Protein AF-A0A5C5V398-F1 (afdb_monomer)

Nearest PDB structures (foldseek):
  1x8z-assembly1_A-2  TM=5.088E-01  e=1.013E+00  Arabidopsis thaliana
  1x8z-assembly3_A  TM=5.088E-01  e=1.013E+00  Arabidopsis thaliana
  7vg4-assembly3_F  TM=3.475E-01  e=4.390E-01  Methylorubrum extorquens AM1
  3zx6-assembly1_B  TM=3.867E-01  e=3.743E+00  Archaeoglobus fulgidus DSM 4304

Sequence (293 aa):
MQEPDEEPPPRPSIWLAMHSLVAIGGSLLFVAIVLGGLTSRLHPCEKIAFGVLAIPFALFALLQYDGTFWRRESSTLLAALLQSIAVIATFCLGSVSFEHDRLNAGIGFAVAVYCAVGVFLNLRWRDRLLVAFSRGIELSRRFQFTLLEIMTLSATICAMLAIATATARSIPPLVADHVDAASVPLDLPEGANDVSYCRRFRYGFEAEFLVDEHELEVWLQEETFPFHDETPNRQFKEIVTPETVLRAEEFSGPNTATVKAGLVSRYNDGAGSGYRVVYDRDAKRAYYSFGFD

Radius of gyration: 28.1 Å; Cα contacts (8 Å, |Δi|>4): 410; chains: 1; bounding box: 60×38×92 Å

Secondary structure (DSSP, 8-state):
-PPP--PPPP---HHHHHHHHHHHHHHHHHHHHHHHHHTSS--HHHHHHHHHHHHHHHHHHHHHHHHHTS--HHHHHHHHHHHHHHHHHHHHHHHHHTTT-HHHHHHHHHHHHHHHHHHHHHHHHHHHHHHHHHTT----------HHHHHHHHHHHHHHHHHHHHHHHHSPPSEEEEE-GGGSSS---TT-EEEEEEE-TTS-EEEEEE--HHHHHHHHHH---S--S-------EE--S-EEEEPPTTSSS-SEEEESSEEEEEEE-SSSEEEEEEEETTTTEEEEEEEE-

Organism: NCBI:txid2527970

Structure (mmCIF, N/CA/C/O backbone):
data_AF-A0A5C5V398-F1
#
_entry.id   AF-A0A5C5V398-F1
#
loop_
_atom_site.group_PDB
_atom_site.id
_atom_site.type_symbol
_atom_site.label_atom_id
_atom_site.label_alt_id
_atom_site.label_comp_id
_atom_site.label_asym_id
_atom_site.label_entity_id
_atom_site.label_seq_id
_atom_site.pdbx_PDB_ins_code
_atom_site.Cartn_x
_atom_site.Cartn_y
_atom_site.Cartn_z
_atom_site.occupancy
_atom_site.B_iso_or_equiv
_atom_site.auth_seq_id
_atom_site.auth_comp_id
_atom_site.auth_asym_id
_atom_site.auth_atom_id
_atom_site.pdbx_PDB_model_num
ATOM 1 N N . MET A 1 1 ? -34.163 -3.503 55.980 1.00 58.44 1 MET A N 1
ATOM 2 C CA . MET A 1 1 ? -33.199 -2.853 55.072 1.00 58.44 1 MET A CA 1
ATOM 3 C C . MET A 1 1 ? -33.307 -3.581 53.749 1.00 58.44 1 MET A C 1
ATOM 5 O O . MET A 1 1 ? -32.995 -4.761 53.727 1.00 58.44 1 MET A O 1
ATOM 9 N N . GLN A 1 2 ? -33.864 -2.949 52.717 1.00 51.88 2 GLN A N 1
ATOM 10 C CA . GLN A 1 2 ? -33.699 -3.441 51.347 1.00 51.88 2 GLN A CA 1
ATOM 11 C C . GLN A 1 2 ? -32.265 -3.111 50.941 1.00 51.88 2 GLN A C 1
ATOM 13 O O . GLN A 1 2 ? -31.839 -1.970 51.140 1.00 51.88 2 GLN A O 1
ATOM 18 N N . GLU A 1 3 ? -31.516 -4.101 50.456 1.00 58.25 3 GLU A N 1
ATOM 19 C CA . GLU A 1 3 ? -30.282 -3.810 49.729 1.00 58.25 3 GLU A CA 1
ATOM 20 C C . GLU A 1 3 ? -30.648 -2.872 48.570 1.00 58.25 3 GLU A C 1
ATOM 22 O O . GLU A 1 3 ? -31.655 -3.116 47.898 1.00 58.25 3 GLU A O 1
ATOM 27 N N . PRO A 1 4 ? -29.928 -1.754 48.384 1.00 67.12 4 PRO A N 1
ATOM 28 C CA . PRO A 1 4 ? -30.153 -0.903 47.229 1.00 67.12 4 PRO A CA 1
ATOM 29 C C . PRO A 1 4 ? -29.929 -1.748 45.973 1.00 67.12 4 PRO A C 1
ATOM 31 O O . PRO A 1 4 ? -28.863 -2.342 45.826 1.00 67.12 4 PRO A O 1
ATOM 34 N N . ASP A 1 5 ? -30.936 -1.816 45.099 1.00 75.50 5 ASP A N 1
ATOM 35 C CA . ASP A 1 5 ? -30.816 -2.471 43.796 1.00 75.50 5 ASP A CA 1
ATOM 36 C C . ASP A 1 5 ? -29.603 -1.873 43.066 1.00 75.50 5 ASP A C 1
ATOM 38 O O . ASP A 1 5 ? -29.616 -0.701 42.679 1.00 75.50 5 ASP A O 1
ATOM 42 N N . GLU A 1 6 ? -28.530 -2.655 42.923 1.00 79.50 6 GLU A N 1
ATOM 43 C CA . GLU A 1 6 ? -27.324 -2.221 42.221 1.00 79.50 6 GLU A CA 1
ATOM 44 C C . GLU A 1 6 ? -27.681 -1.904 40.762 1.00 79.50 6 GLU A C 1
ATOM 46 O O . GLU A 1 6 ? -28.022 -2.793 39.975 1.00 79.50 6 GLU A O 1
ATOM 51 N N . GLU A 1 7 ? -27.615 -0.621 40.391 1.00 84.38 7 GLU A N 1
ATOM 52 C CA . GLU A 1 7 ? -27.868 -0.187 39.017 1.00 84.38 7 GLU A CA 1
ATOM 53 C C . GLU A 1 7 ? -26.838 -0.873 38.094 1.00 84.38 7 GLU A C 1
ATOM 55 O O . GLU A 1 7 ? -25.626 -0.738 38.301 1.00 84.38 7 GLU A O 1
ATOM 60 N N . PRO A 1 8 ? -27.276 -1.646 37.080 1.00 85.88 8 PRO A N 1
ATOM 61 C CA . PRO A 1 8 ? -26.354 -2.399 36.248 1.00 85.88 8 PRO A CA 1
ATOM 62 C C . PRO A 1 8 ? -25.455 -1.442 35.459 1.00 85.88 8 PRO A C 1
ATOM 64 O O . PRO A 1 8 ? -25.910 -0.388 35.003 1.00 85.88 8 PRO A O 1
ATOM 67 N N . PRO A 1 9 ? -24.189 -1.813 35.205 1.00 87.81 9 PRO A N 1
ATOM 68 C CA . PRO A 1 9 ? -23.282 -0.925 34.507 1.00 87.81 9 PRO A CA 1
ATOM 69 C C . PRO A 1 9 ? -23.759 -0.682 33.068 1.00 87.81 9 PRO A C 1
ATOM 71 O O . PRO A 1 9 ? -24.288 -1.601 32.421 1.00 87.81 9 PRO A O 1
ATOM 74 N N . PRO A 1 10 ? -23.553 0.537 32.536 1.00 91.31 10 PRO A N 1
ATOM 75 C CA . PRO A 1 10 ? -24.049 0.902 31.222 1.00 91.31 10 PRO A CA 1
ATOM 76 C C . PRO A 1 10 ? -23.456 -0.017 30.152 1.00 91.31 10 PRO A C 1
ATOM 78 O O . PRO A 1 10 ? -22.292 -0.427 30.212 1.00 91.31 10 PRO A O 1
ATOM 81 N N . ARG A 1 11 ? -24.264 -0.329 29.138 1.00 91.38 11 ARG A N 1
ATOM 82 C CA . ARG A 1 11 ? -23.842 -1.112 27.972 1.00 91.38 11 ARG A CA 1
ATOM 83 C C . ARG A 1 11 ? -23.651 -0.197 26.761 1.00 91.38 11 ARG A C 1
ATOM 85 O O . ARG A 1 11 ? -24.431 0.751 26.602 1.00 91.38 11 ARG A O 1
ATOM 92 N N . PRO A 1 12 ? -22.652 -0.471 25.902 1.00 91.62 12 PRO A N 1
ATOM 93 C CA . PRO A 1 12 ? -22.509 0.255 24.649 1.00 91.62 12 PRO A CA 1
ATOM 94 C C . PRO A 1 12 ? -23.759 0.046 23.788 1.00 91.62 12 PRO A C 1
ATOM 96 O O . PRO A 1 12 ? -24.418 -0.994 23.858 1.00 91.62 12 PRO A O 1
ATOM 99 N N . SER A 1 13 ? -24.108 1.044 22.976 1.00 93.75 13 SER A N 1
ATOM 100 C CA . SER A 1 13 ? -25.164 0.864 21.979 1.00 93.75 13 SER A CA 1
ATOM 101 C C . SER A 1 13 ? -24.718 -0.147 20.917 1.00 93.75 13 SER A C 1
ATOM 103 O O . SER A 1 13 ? -23.525 -0.281 20.647 1.00 93.75 13 SER A O 1
ATOM 105 N N . ILE A 1 14 ? -25.676 -0.820 20.270 1.00 90.75 14 ILE A N 1
ATOM 106 C CA . ILE A 1 14 ? -25.388 -1.755 19.166 1.00 90.75 14 ILE A CA 1
ATOM 107 C C . ILE A 1 14 ? -24.598 -1.048 18.055 1.00 90.75 14 ILE A C 1
ATOM 109 O O . ILE A 1 14 ? -23.623 -1.594 17.555 1.00 90.75 14 ILE A O 1
ATOM 113 N N . TRP A 1 15 ? -24.954 0.201 17.740 1.00 92.38 15 TRP A N 1
ATOM 114 C CA . TRP A 1 15 ? -24.247 1.020 16.755 1.00 92.38 15 TRP A CA 1
ATOM 115 C C . TRP A 1 15 ? -22.779 1.259 17.111 1.00 92.38 15 TRP A C 1
ATOM 117 O O . TRP A 1 15 ? -21.918 1.102 16.251 1.00 92.38 15 TRP A O 1
ATOM 127 N N . LEU A 1 16 ? -22.482 1.589 18.374 1.00 91.81 16 LEU A N 1
ATOM 128 C CA . LEU A 1 16 ? -21.100 1.739 18.824 1.00 91.81 16 LEU A CA 1
ATOM 129 C C . LEU A 1 16 ? -20.363 0.400 18.772 1.00 91.81 16 LEU A C 1
ATOM 131 O O . LEU A 1 16 ? -19.234 0.361 18.309 1.00 91.81 16 LEU A O 1
ATOM 135 N N . ALA A 1 17 ? -20.997 -0.696 19.196 1.00 88.00 17 ALA A N 1
ATOM 136 C CA . ALA A 1 17 ? -20.380 -2.018 19.146 1.00 88.00 17 ALA A CA 1
ATOM 137 C C . ALA A 1 17 ? -20.029 -2.432 17.705 1.00 88.00 17 ALA A C 1
ATOM 139 O O . ALA A 1 17 ? -18.898 -2.840 17.452 1.00 88.00 17 ALA A O 1
ATOM 140 N N . MET A 1 18 ? -20.953 -2.265 16.752 1.00 85.88 18 MET A N 1
ATOM 141 C CA . MET A 1 18 ? -20.708 -2.549 15.332 1.00 85.88 18 MET A CA 1
ATOM 142 C C . MET A 1 18 ? -19.603 -1.661 14.757 1.00 85.88 18 MET A C 1
ATOM 144 O O . MET A 1 18 ? -18.685 -2.169 14.118 1.00 85.88 18 MET A O 1
ATOM 148 N N . HIS A 1 19 ? -19.649 -0.355 15.035 1.00 92.56 19 HIS A N 1
ATOM 149 C CA . HIS A 1 19 ? -18.602 0.579 14.628 1.00 92.56 19 HIS A CA 1
ATOM 150 C C . HIS A 1 19 ? -17.233 0.165 15.195 1.00 92.56 19 HIS A C 1
ATOM 152 O O . HIS A 1 19 ? -16.234 0.136 14.483 1.00 92.56 19 HIS A O 1
ATOM 158 N N . SER A 1 20 ? -17.163 -0.201 16.474 1.00 92.19 20 SER A N 1
ATOM 159 C CA . SER A 1 20 ? -15.919 -0.644 17.107 1.00 92.19 20 SER A CA 1
ATOM 160 C C . SER A 1 20 ? -15.370 -1.919 16.479 1.00 92.19 20 SER A C 1
ATOM 162 O O . SER A 1 20 ? -14.169 -1.996 16.251 1.00 92.19 20 SER A O 1
ATOM 164 N N . LEU A 1 21 ? -16.224 -2.890 16.146 1.00 89.69 21 LEU A N 1
ATOM 165 C CA . LEU A 1 21 ? -15.796 -4.118 15.471 1.00 89.69 21 LEU A CA 1
ATOM 166 C C . LEU A 1 21 ? -15.215 -3.837 14.082 1.00 89.69 21 LEU A C 1
ATOM 168 O O . LEU A 1 21 ? -14.150 -4.357 13.756 1.00 89.69 21 LEU A O 1
ATOM 172 N N . VAL A 1 22 ? -15.868 -2.983 13.289 1.00 89.81 22 VAL A N 1
ATOM 173 C CA . VAL A 1 22 ? -15.369 -2.591 11.960 1.00 89.81 22 VAL A CA 1
ATOM 174 C C . VAL A 1 22 ? -14.065 -1.800 12.077 1.00 89.81 22 VAL A C 1
ATOM 176 O O . VAL A 1 22 ? -13.118 -2.080 11.348 1.00 89.81 22 VAL A O 1
ATOM 179 N N . ALA A 1 23 ? -13.970 -0.870 13.030 1.00 92.44 23 ALA A N 1
ATOM 180 C CA . ALA A 1 23 ? -12.755 -0.099 13.289 1.00 92.44 23 ALA A CA 1
ATOM 181 C C . ALA A 1 23 ? -11.573 -0.996 13.698 1.00 92.44 23 ALA A C 1
ATOM 183 O O . ALA A 1 23 ? -10.483 -0.864 13.149 1.00 92.44 23 ALA A O 1
ATOM 184 N N . ILE A 1 24 ? -11.794 -1.939 14.620 1.00 91.31 24 ILE A N 1
ATOM 185 C CA . ILE A 1 24 ? -10.773 -2.898 15.061 1.00 91.31 24 ILE A CA 1
ATOM 186 C C . ILE A 1 24 ? -10.356 -3.801 13.897 1.00 91.31 24 ILE A C 1
ATOM 188 O O . ILE A 1 24 ? -9.165 -3.932 13.628 1.00 91.31 24 ILE A O 1
ATOM 192 N N . GLY A 1 25 ? -11.318 -4.390 13.181 1.00 87.62 25 GLY A N 1
ATOM 193 C CA . GLY A 1 25 ? -11.043 -5.267 12.042 1.00 87.62 25 GLY A CA 1
ATOM 194 C C . GLY A 1 25 ? -10.290 -4.553 10.918 1.00 87.62 25 GLY A C 1
ATOM 195 O O . GLY A 1 25 ? -9.300 -5.079 10.417 1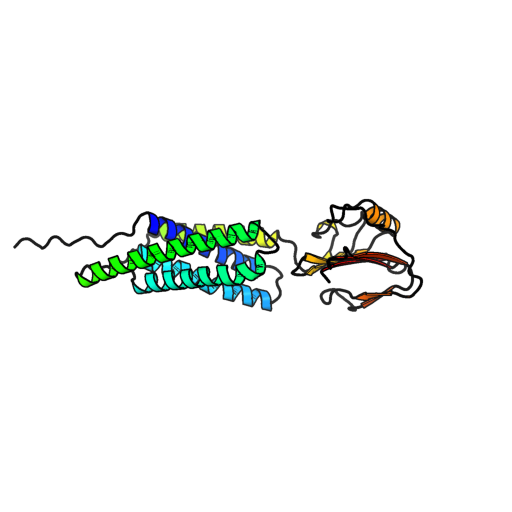.00 87.62 25 GLY A O 1
ATOM 196 N N . GLY A 1 26 ? -10.703 -3.330 10.574 1.00 89.00 26 GLY A N 1
ATOM 197 C CA . GLY A 1 26 ? -10.036 -2.496 9.574 1.00 89.00 26 GLY A CA 1
ATOM 198 C C . GLY A 1 26 ? -8.609 -2.121 9.975 1.00 89.00 26 GLY A C 1
ATOM 199 O O . GLY A 1 26 ? -7.690 -2.266 9.172 1.00 89.00 26 GLY A O 1
ATOM 200 N N . SER A 1 27 ? -8.391 -1.726 11.233 1.00 91.38 27 SER A N 1
ATOM 201 C CA . SER A 1 27 ? -7.047 -1.467 11.757 1.00 91.38 27 SER A CA 1
ATOM 202 C C . SER A 1 27 ? -6.154 -2.704 11.726 1.00 91.38 27 SER A C 1
ATOM 204 O O . SER A 1 27 ? -4.999 -2.611 11.321 1.00 91.38 27 SER A O 1
ATOM 206 N N . LEU A 1 28 ? -6.668 -3.866 12.139 1.00 88.12 28 LEU A N 1
ATOM 207 C CA . LEU A 1 28 ? -5.908 -5.117 12.111 1.00 88.12 28 LEU A CA 1
ATOM 208 C C . LEU A 1 28 ? -5.576 -5.541 10.679 1.00 88.12 28 LEU A C 1
ATOM 210 O O . LEU A 1 28 ? -4.453 -5.972 10.425 1.00 88.12 28 LEU A O 1
ATOM 214 N N . LEU A 1 29 ? -6.510 -5.362 9.739 1.00 86.25 29 LEU A N 1
ATOM 215 C CA . LEU A 1 29 ? -6.259 -5.589 8.317 1.00 86.25 29 LEU A CA 1
ATOM 216 C C . LEU A 1 29 ? -5.146 -4.681 7.803 1.00 86.25 29 LEU A C 1
ATOM 218 O O . LEU A 1 29 ? -4.219 -5.158 7.157 1.00 86.25 29 LEU A O 1
ATOM 222 N N . PHE A 1 30 ? -5.210 -3.390 8.122 1.00 86.94 30 PHE A N 1
ATOM 223 C CA . PHE A 1 30 ? -4.199 -2.428 7.704 1.00 86.94 30 PHE A CA 1
ATOM 224 C C . PHE A 1 30 ? -2.816 -2.776 8.263 1.00 86.94 30 PHE A C 1
ATOM 226 O O . PHE A 1 30 ? -1.839 -2.825 7.520 1.00 86.94 30 PHE A O 1
ATOM 233 N N . VAL A 1 31 ? -2.736 -3.095 9.558 1.00 88.69 31 VAL A N 1
ATOM 234 C CA . VAL A 1 31 ? -1.492 -3.549 10.195 1.00 88.69 31 VAL A CA 1
ATOM 235 C C . VAL A 1 31 ? -0.974 -4.821 9.521 1.00 88.69 31 VAL A C 1
ATOM 237 O O . VAL A 1 31 ? 0.218 -4.912 9.245 1.00 88.69 31 VAL A O 1
ATOM 240 N N . ALA A 1 32 ? -1.844 -5.781 9.196 1.00 84.88 32 ALA A N 1
ATOM 241 C CA . ALA A 1 32 ? -1.453 -7.000 8.491 1.00 84.88 32 ALA A CA 1
ATOM 242 C C . ALA A 1 32 ? -0.911 -6.714 7.080 1.00 84.88 32 ALA A C 1
ATOM 244 O O . ALA A 1 32 ? 0.106 -7.291 6.700 1.00 84.88 32 ALA A O 1
ATOM 245 N N . ILE A 1 33 ? -1.538 -5.801 6.329 1.00 81.81 33 ILE A N 1
ATOM 246 C CA . ILE A 1 33 ? -1.061 -5.354 5.010 1.00 81.81 33 ILE A CA 1
ATOM 247 C C . ILE A 1 33 ? 0.317 -4.709 5.133 1.00 81.81 33 ILE A C 1
ATOM 249 O O . ILE A 1 33 ? 1.223 -5.070 4.386 1.00 81.81 33 ILE A O 1
ATOM 253 N N . VAL A 1 34 ? 0.503 -3.810 6.102 1.00 84.25 34 VAL A N 1
ATOM 254 C CA . VAL A 1 34 ? 1.799 -3.173 6.359 1.00 84.25 34 VAL A CA 1
ATOM 255 C C . VAL A 1 34 ? 2.863 -4.216 6.692 1.00 84.25 34 VAL A C 1
ATOM 257 O O . VAL A 1 34 ? 3.923 -4.222 6.073 1.00 84.25 34 VAL A O 1
ATOM 260 N N . LEU A 1 35 ? 2.585 -5.123 7.634 1.00 83.25 35 LEU A N 1
ATOM 261 C CA . LEU A 1 35 ? 3.524 -6.174 8.031 1.00 83.25 35 LEU A CA 1
ATOM 262 C C . LEU A 1 35 ? 3.854 -7.113 6.863 1.00 83.25 35 LEU A C 1
ATOM 264 O O . LEU A 1 35 ? 5.016 -7.470 6.684 1.00 83.25 35 LEU A O 1
ATOM 268 N N . GLY A 1 36 ? 2.865 -7.463 6.037 1.00 77.62 36 GLY A N 1
ATOM 269 C CA . GLY A 1 36 ? 3.077 -8.191 4.787 1.00 77.62 36 GLY A CA 1
ATOM 270 C C . GLY A 1 36 ? 3.982 -7.414 3.828 1.00 77.62 36 GLY A C 1
ATOM 271 O O . GLY A 1 36 ? 4.954 -7.966 3.314 1.00 77.62 36 GLY A O 1
ATOM 272 N N . GLY A 1 37 ? 3.746 -6.112 3.667 1.00 73.69 37 GLY A N 1
ATOM 273 C CA . GLY A 1 37 ? 4.581 -5.205 2.880 1.00 73.69 37 GLY A CA 1
ATOM 274 C C . GLY A 1 37 ? 6.032 -5.144 3.363 1.00 73.69 37 GLY A C 1
ATOM 275 O O . GLY A 1 37 ? 6.944 -5.140 2.540 1.00 73.69 37 GLY A O 1
ATOM 276 N N . LEU A 1 38 ? 6.296 -5.217 4.671 1.00 77.94 38 LEU A N 1
ATOM 277 C CA . LEU A 1 38 ? 7.671 -5.275 5.196 1.00 77.94 38 LEU A CA 1
ATOM 278 C C . LEU A 1 38 ? 8.449 -6.509 4.709 1.00 77.94 38 LEU A C 1
ATOM 280 O O . LEU A 1 38 ? 9.678 -6.454 4.595 1.00 77.94 38 LEU A O 1
ATOM 284 N N . THR A 1 39 ? 7.746 -7.602 4.389 1.00 73.88 39 THR A N 1
ATOM 285 C CA . THR A 1 39 ? 8.355 -8.818 3.823 1.00 73.88 39 THR A CA 1
ATOM 286 C C . THR A 1 39 ? 8.670 -8.704 2.330 1.00 73.88 39 THR A C 1
ATOM 288 O O . THR A 1 39 ? 9.419 -9.524 1.803 1.00 73.88 39 THR A O 1
ATOM 291 N N . SER A 1 40 ? 8.146 -7.682 1.649 1.00 69.56 40 SER A N 1
ATOM 292 C CA . SER A 1 40 ? 8.420 -7.427 0.233 1.00 69.56 40 SER A CA 1
ATOM 293 C C . SER A 1 40 ? 9.750 -6.681 0.025 1.00 69.56 40 SER A C 1
ATOM 295 O O . SER A 1 40 ? 10.409 -6.234 0.975 1.00 69.56 40 SER A O 1
ATOM 297 N N . ARG A 1 41 ? 10.188 -6.561 -1.234 1.00 66.56 41 ARG A N 1
ATOM 298 C CA . ARG A 1 41 ? 11.451 -5.910 -1.634 1.00 66.56 41 ARG A CA 1
ATOM 299 C C . ARG A 1 41 ? 11.346 -4.373 -1.687 1.00 66.56 41 ARG A C 1
ATOM 301 O O . ARG A 1 41 ? 11.847 -3.761 -2.616 1.00 66.56 41 ARG A O 1
ATOM 308 N N . LEU A 1 42 ? 10.684 -3.753 -0.709 1.00 68.44 42 LEU A N 1
ATOM 309 C CA . LEU A 1 42 ? 10.642 -2.289 -0.578 1.00 68.44 42 LEU A CA 1
ATOM 310 C C . LEU A 1 42 ? 11.998 -1.725 -0.137 1.00 68.44 42 LEU A C 1
ATOM 312 O O . LEU A 1 42 ? 12.764 -2.411 0.557 1.00 68.44 42 LEU A O 1
ATOM 316 N N . HIS A 1 43 ? 12.266 -0.460 -0.464 1.00 71.19 43 HIS A N 1
ATOM 317 C CA . HIS A 1 43 ? 13.462 0.224 0.026 1.00 71.19 43 HIS A CA 1
ATOM 318 C C . HIS A 1 43 ? 13.432 0.335 1.565 1.00 71.19 43 HIS A C 1
ATOM 320 O O . HIS A 1 43 ? 12.356 0.446 2.162 1.00 71.19 43 HIS A O 1
ATOM 326 N N . PRO A 1 44 ? 14.590 0.343 2.257 1.00 75.94 44 PRO A N 1
ATOM 327 C CA . PRO A 1 44 ? 14.635 0.429 3.720 1.00 75.94 44 PRO A CA 1
ATOM 328 C C . PRO A 1 44 ? 13.857 1.621 4.296 1.00 75.94 44 PRO A C 1
ATOM 330 O O . PRO A 1 44 ? 13.159 1.473 5.299 1.00 75.94 44 PRO A O 1
ATOM 333 N N . CYS A 1 45 ? 13.921 2.784 3.640 1.00 76.81 45 CYS A N 1
ATOM 334 C CA . CYS A 1 45 ? 13.186 3.982 4.050 1.00 76.81 45 CYS A CA 1
ATOM 335 C C . CYS A 1 45 ? 11.667 3.788 3.969 1.00 76.81 45 CYS A C 1
ATOM 337 O O . CYS A 1 45 ? 10.950 4.168 4.893 1.00 76.81 45 CYS A O 1
ATOM 339 N N . GLU A 1 46 ? 11.178 3.146 2.907 1.00 75.19 46 GLU A N 1
ATOM 340 C CA . GLU A 1 46 ? 9.757 2.832 2.740 1.00 75.19 46 GLU A CA 1
ATOM 341 C C . GLU A 1 46 ? 9.300 1.844 3.808 1.00 75.19 46 GLU A C 1
ATOM 343 O O . GLU A 1 46 ? 8.270 2.057 4.438 1.00 75.19 46 GLU A O 1
ATOM 348 N N . LYS A 1 47 ? 10.098 0.808 4.094 1.00 78.31 47 LYS A N 1
ATOM 349 C CA . LYS A 1 47 ? 9.807 -0.143 5.177 1.00 78.31 47 LYS A CA 1
ATOM 350 C C . LYS A 1 47 ? 9.667 0.556 6.526 1.00 78.31 47 LYS A C 1
ATOM 352 O O . LYS A 1 47 ? 8.728 0.272 7.266 1.00 78.31 47 LYS A O 1
ATOM 357 N N . ILE A 1 48 ? 10.565 1.488 6.843 1.00 82.88 48 ILE A N 1
ATOM 358 C CA . ILE A 1 48 ? 10.478 2.278 8.079 1.00 82.88 48 ILE A CA 1
ATOM 359 C C . ILE A 1 48 ? 9.205 3.131 8.074 1.00 82.88 48 ILE A C 1
ATOM 361 O O . ILE A 1 48 ? 8.459 3.102 9.052 1.00 82.88 48 ILE A O 1
ATOM 365 N N . ALA A 1 49 ? 8.923 3.840 6.978 1.00 81.19 49 ALA A N 1
ATOM 366 C CA . ALA A 1 49 ? 7.730 4.672 6.851 1.00 81.19 49 ALA A CA 1
ATOM 367 C C . ALA A 1 49 ? 6.439 3.854 7.031 1.00 81.19 49 ALA A C 1
ATOM 369 O O . ALA A 1 49 ? 5.583 4.225 7.834 1.00 81.19 49 ALA A O 1
ATOM 370 N N . PHE A 1 50 ? 6.331 2.703 6.363 1.00 79.38 50 PHE A N 1
ATOM 371 C CA . PHE A 1 50 ? 5.211 1.775 6.507 1.00 79.38 50 PHE A CA 1
ATOM 372 C C . PHE A 1 50 ? 5.088 1.255 7.943 1.00 79.38 50 PHE A C 1
ATOM 374 O O . PHE A 1 50 ? 4.000 1.296 8.515 1.00 79.38 50 PHE A O 1
ATOM 381 N N . GLY A 1 51 ? 6.192 0.830 8.565 1.00 81.50 51 GLY A N 1
ATOM 382 C CA . GLY A 1 51 ? 6.195 0.350 9.949 1.00 81.50 51 GLY A CA 1
ATOM 383 C C . GLY A 1 51 ? 5.710 1.404 10.950 1.00 81.50 51 GLY A C 1
ATOM 384 O O . GLY A 1 51 ? 4.872 1.106 11.801 1.00 81.50 51 GLY A O 1
ATOM 385 N N . VAL A 1 52 ? 6.172 2.651 10.814 1.00 86.38 52 VAL A N 1
ATOM 386 C CA . VAL A 1 52 ? 5.709 3.780 11.639 1.00 86.38 52 VAL A CA 1
ATOM 387 C C . VAL A 1 52 ? 4.219 4.045 11.414 1.00 86.38 52 VAL A C 1
ATOM 389 O O . VAL A 1 52 ? 3.488 4.289 12.376 1.00 86.38 52 VAL A O 1
ATOM 392 N N . LEU A 1 53 ? 3.747 3.930 10.170 1.00 84.25 53 LEU A N 1
ATOM 393 C CA . LEU A 1 53 ? 2.345 4.134 9.814 1.00 84.25 53 LEU A CA 1
ATOM 394 C C . LEU A 1 53 ? 1.411 3.088 10.442 1.00 84.25 53 LEU A C 1
ATOM 396 O O . LEU A 1 53 ? 0.269 3.423 10.728 1.00 84.25 53 LEU A O 1
ATOM 400 N N . ALA A 1 54 ? 1.860 1.857 10.712 1.00 87.94 54 ALA A N 1
ATOM 401 C CA . ALA A 1 54 ? 1.028 0.836 11.366 1.00 87.94 54 ALA A CA 1
ATOM 402 C C . ALA A 1 54 ? 0.739 1.123 12.851 1.00 87.94 54 ALA A C 1
ATOM 404 O O . ALA A 1 54 ? -0.296 0.690 13.367 1.00 87.94 54 ALA A O 1
ATOM 405 N N . ILE A 1 55 ? 1.621 1.852 13.545 1.00 89.31 55 ILE A N 1
ATOM 406 C CA . ILE A 1 55 ? 1.519 2.073 14.996 1.00 89.31 55 ILE A CA 1
ATOM 407 C C . ILE A 1 55 ? 0.212 2.799 15.375 1.00 89.31 55 ILE A C 1
ATOM 409 O O . ILE A 1 55 ? -0.502 2.285 16.241 1.00 89.31 55 ILE A O 1
ATOM 413 N N . PRO A 1 56 ? -0.172 3.928 14.738 1.00 90.19 56 PRO A N 1
ATOM 414 C CA . PRO A 1 56 ? -1.447 4.589 15.014 1.00 90.19 56 PRO A CA 1
ATOM 415 C C . PRO A 1 56 ? -2.672 3.686 14.837 1.00 90.19 56 PRO A C 1
ATOM 417 O O . PRO A 1 56 ? -3.600 3.776 15.637 1.00 90.19 56 PRO A O 1
ATOM 420 N N . PHE A 1 57 ? -2.681 2.789 13.843 1.00 90.62 57 PHE A N 1
ATOM 421 C CA . PHE A 1 57 ? -3.814 1.885 13.602 1.00 90.62 57 PHE A CA 1
ATOM 422 C C . PHE A 1 57 ? -3.909 0.789 14.661 1.00 90.62 57 PHE A C 1
ATOM 424 O O . PHE A 1 57 ? -5.006 0.515 15.157 1.00 90.62 57 PHE A O 1
ATOM 431 N N . ALA A 1 58 ? -2.772 0.203 15.051 1.00 90.31 58 ALA A N 1
ATOM 432 C CA . ALA A 1 58 ? -2.713 -0.761 16.146 1.00 90.31 58 ALA A CA 1
ATOM 433 C C . ALA A 1 58 ? -3.170 -0.123 17.467 1.00 90.31 58 ALA A C 1
ATOM 435 O O . ALA A 1 58 ? -4.014 -0.677 18.173 1.00 90.31 58 ALA A O 1
ATOM 436 N N . LEU A 1 59 ? -2.672 1.082 17.765 1.00 92.81 59 LEU A N 1
ATOM 437 C CA . LEU A 1 59 ? -3.077 1.844 18.941 1.00 92.81 59 LEU A CA 1
ATOM 438 C C . LEU A 1 59 ? -4.572 2.183 18.900 1.00 92.81 59 LEU A C 1
ATOM 440 O O . LEU A 1 59 ? -5.267 2.009 19.898 1.00 92.81 59 LEU A O 1
ATOM 444 N N . PHE A 1 60 ? -5.087 2.616 17.750 1.00 94.00 60 PHE A N 1
ATOM 445 C CA . PHE A 1 60 ? -6.502 2.924 17.577 1.00 94.00 60 PHE A CA 1
ATOM 446 C C . PHE A 1 60 ? -7.394 1.696 17.822 1.00 94.00 60 PHE A C 1
ATOM 448 O O . PHE A 1 60 ? -8.395 1.818 18.525 1.00 94.00 60 PHE A O 1
ATOM 455 N N . ALA A 1 61 ? -7.013 0.506 17.341 1.00 92.56 61 ALA A N 1
ATOM 456 C CA . ALA A 1 61 ? -7.750 -0.731 17.619 1.00 92.56 61 ALA A CA 1
ATOM 457 C C . ALA A 1 61 ? -7.816 -1.036 19.124 1.00 92.56 61 ALA A C 1
ATOM 459 O O . ALA A 1 61 ? -8.893 -1.321 19.652 1.00 92.56 61 ALA A O 1
ATOM 460 N N . LEU A 1 62 ? -6.679 -0.925 19.823 1.00 92.12 62 LEU A N 1
ATOM 461 C CA . LEU A 1 62 ? -6.603 -1.133 21.271 1.00 92.12 62 LEU A CA 1
ATOM 462 C C . LEU A 1 62 ? -7.466 -0.121 22.032 1.00 92.12 62 LEU A C 1
ATOM 464 O O . LEU A 1 62 ? -8.256 -0.509 22.888 1.00 92.12 62 LEU A O 1
ATOM 468 N N . LEU A 1 63 ? -7.369 1.166 21.691 1.00 94.94 63 LEU A N 1
ATOM 469 C CA . LEU A 1 63 ? -8.148 2.225 22.334 1.00 94.94 63 LEU A CA 1
ATOM 470 C C . LEU A 1 63 ? -9.651 2.081 22.071 1.00 94.94 63 LEU A C 1
ATOM 472 O O . LEU A 1 63 ? -10.447 2.275 22.989 1.00 94.94 63 LEU A O 1
ATOM 476 N N . GLN A 1 64 ? -10.052 1.710 20.852 1.00 95.62 64 GLN A N 1
ATOM 477 C CA . GLN A 1 64 ? -11.457 1.493 20.506 1.00 95.62 64 GLN A CA 1
ATOM 478 C C . GLN A 1 64 ? -12.031 0.288 21.264 1.00 95.62 64 GLN A C 1
ATOM 480 O O . GLN A 1 64 ? -13.161 0.355 21.763 1.00 95.62 64 GLN A O 1
ATOM 485 N N . TYR A 1 65 ? -11.249 -0.789 21.398 1.00 92.69 65 TYR A N 1
ATOM 486 C CA . TYR A 1 65 ? -11.614 -1.957 22.196 1.00 92.69 65 TYR A CA 1
ATOM 487 C C . TYR A 1 65 ? -11.759 -1.598 23.682 1.00 92.69 65 TYR A C 1
ATOM 489 O O . TYR A 1 65 ? -12.810 -1.839 24.285 1.00 92.69 65 TYR A O 1
ATOM 497 N N . ASP A 1 66 ? -10.744 -0.944 24.250 1.00 91.31 66 ASP A N 1
ATOM 498 C CA . ASP A 1 66 ? -10.718 -0.532 25.651 1.00 91.31 66 ASP A CA 1
ATOM 499 C C . ASP A 1 66 ? -11.843 0.464 25.990 1.00 91.31 66 ASP A C 1
ATOM 501 O O . ASP A 1 66 ? -12.503 0.363 27.026 1.00 91.31 66 ASP A O 1
ATOM 505 N N . GLY A 1 67 ? -12.096 1.436 25.115 1.00 92.12 67 GLY A N 1
ATOM 506 C CA . GLY A 1 67 ? -13.150 2.426 25.325 1.00 92.12 67 GLY A CA 1
ATOM 507 C C . GLY A 1 67 ? -14.545 1.805 25.280 1.00 92.12 67 GLY A C 1
ATOM 508 O O . GLY A 1 67 ? -15.384 2.045 26.152 1.00 92.12 67 GLY A O 1
ATOM 509 N N . THR A 1 68 ? -14.785 0.936 24.297 1.00 92.62 68 THR A N 1
ATOM 510 C CA . THR A 1 68 ? -16.117 0.365 24.053 1.00 92.62 68 THR A CA 1
ATOM 511 C C . THR A 1 68 ? -16.452 -0.764 25.018 1.00 92.62 68 THR A C 1
ATOM 513 O O . THR A 1 68 ? -17.505 -0.745 25.657 1.00 92.62 68 THR A O 1
ATOM 516 N N . PHE A 1 69 ? -15.572 -1.762 25.118 1.00 89.31 6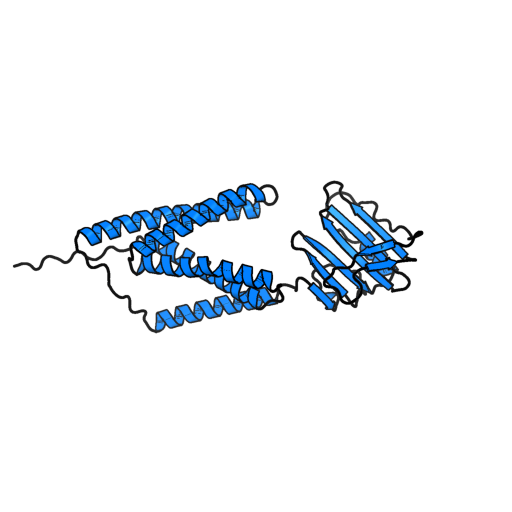9 PHE A N 1
ATOM 517 C CA . PHE A 1 69 ? -15.865 -3.016 25.812 1.00 89.31 69 PHE A CA 1
ATOM 518 C C . PHE A 1 69 ? -15.340 -3.017 27.250 1.00 89.31 69 PHE A C 1
ATOM 520 O O . PHE A 1 69 ? -16.027 -3.523 28.136 1.00 89.31 69 PHE A O 1
ATOM 527 N N . TRP A 1 70 ? -14.192 -2.373 27.506 1.00 88.31 70 TRP A N 1
ATOM 528 C CA . TRP A 1 70 ? -13.664 -2.178 28.867 1.00 88.31 70 TRP A CA 1
ATOM 529 C C . TRP A 1 70 ? -14.177 -0.915 29.553 1.00 88.31 70 TRP A C 1
ATOM 531 O O . TRP A 1 70 ? -13.882 -0.703 30.729 1.00 88.31 70 TRP A O 1
ATOM 541 N N . ARG A 1 71 ? -14.974 -0.101 28.850 1.00 92.00 71 ARG A N 1
ATOM 542 C CA . ARG A 1 71 ? -15.657 1.072 29.415 1.00 92.00 71 ARG A CA 1
ATOM 543 C C . ARG A 1 71 ? -14.677 2.086 30.011 1.00 92.00 71 ARG A C 1
ATOM 545 O O . ARG A 1 71 ? -14.983 2.747 31.002 1.00 92.00 71 ARG A O 1
ATOM 552 N N . ARG A 1 72 ? -13.485 2.200 29.416 1.00 91.62 72 ARG A N 1
ATOM 553 C CA . ARG A 1 72 ? -12.469 3.176 29.820 1.00 91.62 72 ARG A CA 1
ATOM 554 C C . ARG A 1 72 ? -12.759 4.528 29.176 1.00 91.62 72 ARG A C 1
ATOM 556 O O . ARG A 1 72 ? -12.724 4.674 27.953 1.00 91.62 72 ARG A O 1
ATOM 563 N N . GLU A 1 73 ? -13.032 5.526 30.008 1.00 93.75 73 GLU A N 1
ATOM 564 C CA . GLU A 1 73 ? -13.355 6.884 29.558 1.00 93.75 73 GLU A CA 1
ATOM 565 C C . GLU A 1 73 ? -12.199 7.521 28.774 1.00 93.75 73 GLU A C 1
ATOM 567 O O . GLU A 1 73 ? -12.403 7.982 27.649 1.00 93.75 73 GLU A O 1
ATOM 572 N N . SER A 1 74 ? -10.977 7.441 29.304 1.00 94.56 74 SER A N 1
ATOM 573 C CA . SER A 1 74 ? -9.770 7.955 28.648 1.00 94.56 74 SER A CA 1
ATOM 574 C C . SER A 1 74 ? -9.522 7.316 27.278 1.00 94.56 74 SER A C 1
ATOM 576 O O . SER A 1 74 ? -9.249 8.025 26.310 1.00 94.56 74 SER A O 1
ATOM 578 N N . SER A 1 75 ? -9.685 5.994 27.158 1.00 94.50 75 SER A N 1
ATOM 579 C CA . SER A 1 75 ? -9.534 5.285 25.881 1.00 94.50 75 SER A CA 1
ATOM 580 C C . SER A 1 75 ? -10.595 5.701 24.862 1.00 94.50 75 SER A C 1
ATOM 582 O O . SER A 1 75 ? -10.278 5.875 23.688 1.00 94.50 75 SER A O 1
ATOM 584 N N . THR A 1 76 ? -11.834 5.931 25.310 1.00 93.75 76 THR A N 1
ATOM 585 C CA . THR A 1 76 ? -12.927 6.418 24.450 1.00 93.75 76 THR A CA 1
ATOM 586 C C . THR A 1 76 ? -12.621 7.813 23.897 1.00 93.75 76 THR A C 1
ATOM 588 O O . THR A 1 76 ? -12.822 8.072 22.709 1.00 93.75 76 THR A O 1
ATOM 591 N N . LEU A 1 77 ? -12.091 8.708 24.739 1.00 96.50 77 LEU A N 1
ATOM 592 C CA . LEU A 1 77 ? -11.685 10.052 24.327 1.00 96.50 77 LEU A CA 1
ATOM 593 C C . LEU A 1 77 ? -10.522 10.017 23.327 1.00 96.50 77 LEU A C 1
ATOM 595 O O . LEU A 1 77 ? -10.578 10.690 22.300 1.00 96.50 77 LEU A O 1
ATOM 599 N N . LEU A 1 78 ? -9.485 9.222 23.602 1.00 96.62 78 LEU A N 1
ATOM 600 C CA . LEU A 1 78 ? -8.335 9.090 22.706 1.00 96.62 78 LEU A CA 1
ATOM 601 C C . LEU A 1 78 ? -8.727 8.469 21.358 1.00 96.62 78 LEU A C 1
ATOM 603 O O . LEU A 1 78 ? -8.253 8.924 20.320 1.00 96.62 78 LEU A O 1
ATOM 607 N N . ALA A 1 79 ? -9.630 7.484 21.349 1.00 95.62 79 ALA A N 1
ATOM 60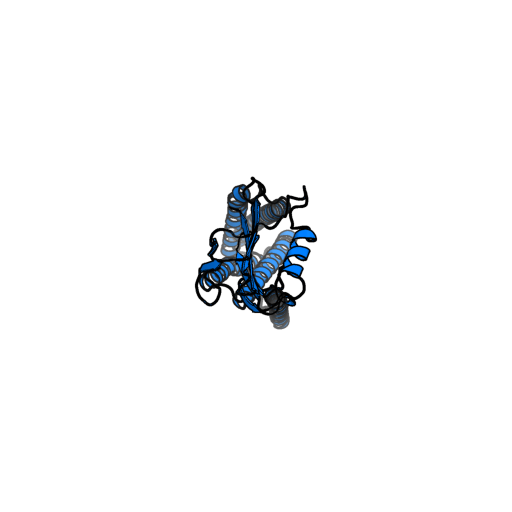8 C CA . ALA A 1 79 ? -10.160 6.911 20.114 1.00 95.62 79 ALA A CA 1
ATOM 609 C C . ALA A 1 79 ? -10.929 7.955 19.278 1.00 95.62 79 ALA A C 1
ATOM 611 O O . ALA A 1 79 ? -10.719 8.047 18.067 1.00 95.62 79 ALA A O 1
ATOM 612 N N . ALA A 1 80 ? -11.753 8.794 19.920 1.00 96.56 80 ALA A N 1
ATOM 613 C CA . ALA A 1 80 ? -12.431 9.913 19.258 1.00 96.56 80 ALA A CA 1
ATOM 614 C C . ALA A 1 80 ? -11.444 10.966 18.722 1.00 96.56 80 ALA A C 1
ATOM 616 O O . ALA A 1 80 ? -11.640 11.504 17.631 1.00 96.56 80 ALA A O 1
ATOM 617 N N . LEU A 1 81 ? -10.364 11.250 19.456 1.00 96.50 81 LEU A N 1
ATOM 618 C CA . LEU A 1 81 ? -9.323 12.177 19.013 1.00 96.50 81 LEU A CA 1
ATOM 619 C C . LEU A 1 81 ? -8.603 11.653 17.763 1.00 96.50 81 LEU A C 1
ATOM 621 O O . LEU A 1 81 ? -8.475 12.389 16.787 1.00 96.50 81 LEU A O 1
ATOM 625 N N . LEU A 1 82 ? -8.191 10.381 17.756 1.00 94.50 82 LEU A N 1
ATOM 626 C CA . LEU A 1 82 ? -7.543 9.758 16.596 1.00 94.50 82 LEU A CA 1
ATOM 627 C C . LEU A 1 82 ? -8.453 9.762 15.360 1.00 94.50 82 LEU A C 1
ATOM 629 O O . LEU A 1 82 ? -7.994 10.076 14.265 1.00 94.50 82 LEU A O 1
ATOM 633 N N . GLN A 1 83 ? -9.749 9.493 15.531 1.00 94.31 83 GLN A N 1
ATOM 634 C CA . GLN A 1 83 ? -10.722 9.606 14.440 1.00 94.31 83 GLN A CA 1
ATOM 635 C C . GLN A 1 83 ? -10.886 11.046 13.954 1.00 94.31 83 GLN A C 1
ATOM 637 O O . GLN A 1 83 ? -10.971 11.269 12.753 1.00 94.31 83 GLN A O 1
ATOM 642 N N . SER A 1 84 ? -10.889 12.027 14.858 1.00 95.31 84 SER A N 1
ATOM 643 C CA . SER A 1 84 ? -10.967 13.445 14.485 1.00 95.31 84 SER A CA 1
ATOM 644 C C . SER A 1 84 ? -9.753 13.866 13.652 1.00 95.31 84 SER A C 1
ATOM 646 O O . SER A 1 84 ? -9.907 14.531 12.630 1.00 95.31 84 SER A O 1
ATOM 648 N N . ILE A 1 85 ? -8.553 13.415 14.038 1.00 93.75 85 ILE A N 1
ATOM 649 C CA . ILE A 1 85 ? -7.324 13.621 13.259 1.00 93.75 85 ILE A CA 1
ATOM 650 C C . ILE A 1 85 ? -7.446 12.952 11.887 1.00 93.75 85 ILE A C 1
ATOM 652 O O . ILE A 1 85 ? -7.112 13.580 10.887 1.00 93.75 85 ILE A O 1
ATOM 656 N N . ALA A 1 86 ? -7.966 11.721 11.814 1.00 89.25 86 ALA A N 1
ATOM 657 C CA . ALA A 1 86 ? -8.172 11.020 10.547 1.00 89.25 86 ALA A CA 1
ATOM 658 C C . ALA A 1 86 ? -9.153 11.759 9.619 1.00 89.25 86 ALA A C 1
ATOM 660 O O . ALA A 1 86 ? -8.889 11.873 8.422 1.00 89.25 86 ALA A O 1
ATOM 661 N N . VAL A 1 87 ? -10.243 12.320 10.157 1.00 90.88 87 VAL A N 1
ATOM 662 C CA . VAL A 1 87 ? -11.185 13.159 9.395 1.00 90.88 87 VAL A CA 1
ATOM 663 C C . VAL A 1 87 ? -10.471 14.387 8.834 1.00 90.88 87 VAL A C 1
ATOM 665 O O . VAL A 1 87 ? -10.524 14.619 7.627 1.00 90.88 87 VAL A O 1
ATOM 668 N N . ILE A 1 88 ? -9.764 15.144 9.681 1.00 89.94 88 ILE A N 1
ATOM 669 C CA . ILE A 1 88 ? -9.034 16.352 9.261 1.00 89.94 88 ILE A CA 1
ATOM 670 C C . ILE A 1 88 ? -7.991 16.003 8.195 1.00 89.94 88 ILE A C 1
ATOM 672 O O . ILE A 1 88 ? -7.955 16.640 7.147 1.00 89.94 88 ILE A O 1
ATOM 676 N N . ALA A 1 89 ? -7.193 14.957 8.423 1.00 87.50 89 ALA A N 1
ATOM 677 C CA . ALA A 1 89 ? -6.185 14.496 7.475 1.00 87.50 89 ALA A CA 1
ATOM 678 C C . ALA A 1 89 ? -6.807 14.112 6.127 1.00 87.50 89 ALA A C 1
ATOM 680 O O . ALA A 1 89 ? -6.282 14.493 5.086 1.00 87.50 89 ALA A O 1
ATOM 681 N N . THR A 1 90 ? -7.951 13.423 6.136 1.00 85.38 90 THR A N 1
ATOM 682 C CA . THR A 1 90 ? -8.647 13.024 4.906 1.00 85.38 90 THR A CA 1
ATOM 683 C C . THR A 1 90 ? -9.149 14.235 4.122 1.00 85.38 90 THR A C 1
ATOM 685 O O . THR A 1 90 ? -9.013 14.259 2.904 1.00 85.38 90 THR A O 1
ATOM 688 N N . PHE A 1 91 ? -9.669 15.270 4.790 1.00 84.00 91 PHE A N 1
ATOM 689 C CA . PHE A 1 91 ? -10.079 16.502 4.111 1.00 84.00 91 PHE A CA 1
ATOM 690 C C . PHE A 1 91 ? -8.884 17.310 3.584 1.00 84.00 91 PHE A C 1
ATOM 692 O O . PHE A 1 91 ? -8.922 17.744 2.436 1.00 84.00 91 PHE A O 1
ATOM 699 N N . CYS A 1 92 ? -7.816 17.468 4.375 1.00 82.75 92 CYS A N 1
ATOM 700 C CA . CYS A 1 92 ? -6.621 18.222 3.976 1.00 82.75 92 CYS A CA 1
ATOM 701 C C . CYS A 1 92 ? -5.833 17.550 2.841 1.00 82.75 92 CYS A C 1
ATOM 703 O O . CYS A 1 92 ? -5.353 18.230 1.940 1.00 82.75 92 CYS A O 1
ATOM 705 N N . LEU A 1 93 ? -5.674 16.223 2.880 1.00 75.69 93 LEU A N 1
ATOM 706 C CA . LEU A 1 93 ? -4.968 15.467 1.837 1.00 75.69 93 LEU A CA 1
ATOM 707 C C . LEU A 1 93 ? -5.864 15.218 0.622 1.00 75.69 93 LEU A C 1
ATOM 709 O O . LEU A 1 93 ? -5.403 15.231 -0.521 1.00 75.69 93 LEU A O 1
ATOM 713 N N . GLY A 1 94 ? -7.156 15.028 0.873 1.00 69.19 94 GLY A N 1
ATOM 714 C CA . GLY A 1 94 ? -8.169 14.854 -0.149 1.00 69.19 94 GLY A CA 1
ATOM 715 C C . GLY A 1 94 ? -8.282 16.064 -1.065 1.00 69.19 94 GLY A C 1
ATOM 716 O O . GLY A 1 94 ? -8.235 15.909 -2.281 1.00 69.19 94 GLY A O 1
ATOM 717 N N . SER A 1 95 ? -8.307 17.281 -0.511 1.00 66.50 95 SER A N 1
ATOM 718 C CA . SER A 1 95 ? -8.353 18.513 -1.313 1.00 66.50 95 SER A CA 1
ATOM 719 C C . SER A 1 95 ? -7.172 18.682 -2.276 1.00 66.50 95 SER A C 1
ATOM 721 O O . SER A 1 95 ? -7.283 19.453 -3.218 1.00 66.50 95 SER A O 1
ATOM 723 N N . VAL A 1 96 ? -6.061 17.969 -2.055 1.00 62.75 96 VAL A N 1
ATOM 724 C CA . VAL A 1 96 ? -4.877 17.980 -2.933 1.00 62.75 96 VAL A CA 1
ATOM 725 C C . VAL A 1 96 ? -4.912 16.841 -3.965 1.00 62.75 96 VAL A C 1
ATOM 727 O O . VAL A 1 96 ? -4.324 16.964 -5.032 1.00 62.75 96 VAL A O 1
ATOM 730 N N . SER A 1 97 ? -5.602 15.731 -3.673 1.00 57.41 97 SER A N 1
ATOM 731 C CA . SER A 1 97 ? -5.541 14.496 -4.479 1.00 57.41 97 SER A CA 1
ATOM 732 C C . SER A 1 97 ? -6.806 14.217 -5.306 1.00 57.41 97 SER A C 1
ATOM 734 O O . SER A 1 97 ? -6.752 13.463 -6.275 1.00 57.41 97 SER A O 1
ATOM 736 N N . PHE A 1 98 ? -7.955 14.807 -4.951 1.00 58.28 98 PHE A N 1
ATOM 737 C CA . PHE A 1 98 ? -9.256 14.495 -5.565 1.00 58.28 98 PHE A CA 1
ATOM 738 C C . PHE A 1 98 ? -9.449 15.029 -6.988 1.00 58.28 98 PHE A C 1
ATOM 740 O O . PHE A 1 98 ? -10.429 14.667 -7.636 1.00 58.28 98 PHE A O 1
ATOM 747 N N . GLU A 1 99 ? -8.530 15.849 -7.497 1.00 56.41 99 GLU A N 1
ATOM 748 C CA . GLU A 1 99 ? -8.622 16.363 -8.867 1.00 56.41 99 GLU A CA 1
ATOM 749 C C . GLU A 1 99 ? -8.382 15.281 -9.933 1.00 56.41 99 GLU A C 1
ATOM 751 O O . GLU A 1 99 ? -8.886 15.415 -11.044 1.00 56.41 99 GLU A O 1
ATOM 756 N N . HIS A 1 100 ? -7.687 14.185 -9.599 1.00 58.25 100 HIS A N 1
ATOM 757 C CA . HIS A 1 100 ? -7.198 13.224 -10.597 1.00 58.25 100 HIS A CA 1
ATOM 758 C C . HIS A 1 100 ? -7.878 11.843 -10.543 1.00 58.25 100 HIS A C 1
ATOM 760 O O . HIS A 1 100 ? -7.795 11.094 -11.511 1.00 58.25 100 HIS A O 1
ATOM 766 N N . ASP A 1 101 ? -8.582 11.493 -9.456 1.00 71.75 101 ASP A N 1
ATOM 767 C CA . ASP A 1 101 ? -9.221 10.175 -9.317 1.00 71.75 101 ASP A CA 1
ATOM 768 C C . ASP A 1 101 ? -10.516 10.220 -8.482 1.00 71.75 101 ASP A C 1
ATOM 770 O O . ASP A 1 101 ? -10.511 10.299 -7.247 1.00 71.75 101 ASP A O 1
ATOM 774 N N . ARG A 1 102 ? -11.659 10.131 -9.177 1.00 75.62 102 ARG A N 1
ATOM 775 C CA . ARG A 1 102 ? -13.001 10.171 -8.569 1.00 75.62 102 ARG A CA 1
ATOM 776 C C . ARG A 1 102 ? -13.289 8.970 -7.665 1.00 75.62 102 ARG A C 1
ATOM 778 O O . ARG A 1 102 ? -14.056 9.117 -6.713 1.00 75.62 102 ARG A O 1
ATOM 785 N N . LEU A 1 103 ? -12.711 7.798 -7.944 1.00 74.94 103 LEU A N 1
ATOM 786 C CA . LEU A 1 103 ? -12.932 6.599 -7.134 1.00 74.94 103 LEU A CA 1
ATOM 787 C C . LEU A 1 103 ? -12.239 6.753 -5.781 1.00 74.94 103 LEU A C 1
ATOM 789 O O . LEU A 1 103 ? -12.870 6.583 -4.735 1.00 74.94 103 LEU A O 1
ATOM 793 N N . ASN A 1 104 ? -10.971 7.160 -5.804 1.00 72.62 104 ASN A N 1
ATOM 794 C CA . ASN A 1 104 ? -10.209 7.444 -4.592 1.00 72.62 104 ASN A CA 1
ATOM 795 C C . ASN A 1 104 ? -10.836 8.590 -3.782 1.00 72.62 104 ASN A C 1
ATOM 797 O O . ASN A 1 104 ? -10.873 8.525 -2.549 1.00 72.62 104 ASN A O 1
ATOM 801 N N . ALA A 1 105 ? -11.429 9.581 -4.457 1.00 78.56 105 ALA A N 1
ATOM 802 C CA . ALA A 1 105 ? -12.204 10.628 -3.800 1.00 78.56 105 ALA A CA 1
ATOM 803 C C . ALA A 1 105 ? -13.442 10.111 -3.064 1.00 78.56 105 ALA A C 1
ATOM 805 O O . ALA A 1 105 ? -13.663 10.450 -1.897 1.00 78.56 105 ALA A O 1
ATOM 806 N N . GLY A 1 106 ? -14.219 9.242 -3.713 1.00 80.69 106 GLY A N 1
ATOM 807 C CA . GLY A 1 106 ? -15.384 8.609 -3.100 1.00 80.69 106 GLY A CA 1
ATOM 808 C C . GLY A 1 106 ? -15.020 7.766 -1.875 1.00 80.69 106 GLY A C 1
ATOM 809 O O . GLY A 1 106 ? -15.674 7.876 -0.837 1.00 80.69 106 GLY A O 1
ATOM 810 N N . ILE A 1 107 ? -13.945 6.975 -1.966 1.00 81.44 107 ILE A N 1
ATOM 811 C CA . ILE A 1 107 ? -13.450 6.154 -0.851 1.00 81.44 107 ILE A CA 1
ATOM 812 C C . ILE A 1 107 ? -13.006 7.044 0.315 1.00 81.44 107 ILE A C 1
ATOM 814 O O . ILE A 1 107 ? -13.427 6.815 1.450 1.00 81.44 107 ILE A O 1
ATOM 818 N N . GLY A 1 108 ? -12.212 8.085 0.043 1.00 84.62 108 GLY A N 1
ATOM 819 C CA . GLY A 1 108 ? -11.770 9.037 1.063 1.00 84.62 108 GLY A CA 1
ATOM 820 C C . GLY A 1 108 ? -12.947 9.703 1.778 1.00 84.62 108 GLY A C 1
ATOM 821 O O . GLY A 1 108 ? -13.004 9.719 3.007 1.00 84.62 108 GLY A O 1
ATOM 822 N N . PHE A 1 109 ? -13.945 10.175 1.027 1.00 86.12 109 PHE A N 1
ATOM 823 C CA . PHE A 1 109 ? -15.150 10.763 1.612 1.00 86.12 109 PHE A CA 1
ATOM 824 C C . PHE A 1 109 ? -15.921 9.768 2.493 1.00 86.12 109 PHE A C 1
ATOM 826 O O . PHE A 1 109 ? -16.315 10.110 3.610 1.00 86.12 109 PHE A O 1
ATOM 833 N N . ALA A 1 110 ? -16.093 8.522 2.040 1.00 87.00 110 ALA A N 1
ATOM 834 C CA . ALA A 1 110 ? -16.753 7.481 2.826 1.00 87.00 110 ALA A CA 1
ATOM 835 C C . ALA A 1 110 ? -16.012 7.193 4.145 1.00 87.00 110 ALA A C 1
ATOM 837 O O . ALA A 1 110 ? -16.651 7.075 5.194 1.00 87.00 110 ALA A O 1
ATOM 838 N N . VAL A 1 111 ? -14.674 7.147 4.117 1.00 88.50 111 VAL A N 1
ATOM 839 C CA . VAL A 1 111 ? -13.841 6.989 5.322 1.00 88.50 111 VAL A CA 1
ATOM 840 C C . VAL A 1 111 ? -14.011 8.178 6.270 1.00 88.50 111 VAL A C 1
ATOM 842 O O . VAL A 1 111 ? -14.207 7.976 7.468 1.00 88.50 111 VAL A O 1
ATOM 845 N N . ALA A 1 112 ? -14.013 9.411 5.756 1.00 90.25 112 ALA A N 1
ATOM 846 C CA . ALA A 1 112 ? -14.210 10.606 6.576 1.00 90.25 112 ALA A CA 1
ATOM 847 C C . ALA A 1 112 ? -15.582 10.608 7.273 1.00 90.25 112 ALA A C 1
ATOM 849 O O . ALA A 1 112 ? -15.667 10.876 8.473 1.00 90.25 112 ALA A O 1
ATOM 850 N N . VAL A 1 113 ? -16.652 10.252 6.553 1.00 93.19 113 VAL A N 1
ATOM 851 C CA . VAL A 1 113 ? -18.003 10.126 7.125 1.00 93.19 113 VAL A CA 1
ATOM 852 C C . VAL A 1 113 ? -18.041 9.033 8.191 1.00 93.19 113 VAL A C 1
ATOM 854 O O . VAL A 1 113 ? -18.570 9.261 9.281 1.00 93.19 113 VAL A O 1
ATOM 857 N N . TYR A 1 114 ? -17.448 7.870 7.913 1.00 93.31 114 TYR A N 1
ATOM 858 C CA . TYR A 1 114 ? -17.357 6.773 8.874 1.00 93.31 114 TYR A CA 1
ATOM 859 C C . TYR A 1 114 ? -16.663 7.216 10.171 1.00 93.31 114 TYR A C 1
ATOM 861 O O . TYR A 1 114 ? -17.216 7.050 11.260 1.00 93.31 114 TYR A O 1
ATOM 869 N N . CYS A 1 115 ? -15.499 7.864 10.066 1.00 94.19 115 CYS A N 1
ATOM 870 C CA . CYS A 1 115 ? -14.774 8.380 11.223 1.00 94.19 115 CYS A CA 1
ATOM 871 C C . CYS A 1 115 ? -15.570 9.455 11.979 1.00 94.19 115 CYS A C 1
ATOM 873 O O . CYS A 1 115 ? -15.593 9.420 13.206 1.00 94.19 115 CYS A O 1
ATOM 875 N N . ALA A 1 116 ? -16.267 10.365 11.290 1.00 95.62 116 ALA A N 1
ATOM 876 C CA . ALA A 1 116 ? -17.087 11.396 11.930 1.00 95.62 116 ALA A CA 1
ATOM 877 C C . ALA A 1 116 ? -18.246 10.801 12.753 1.00 95.62 116 ALA A C 1
ATOM 879 O O . ALA A 1 116 ? -18.508 11.241 13.877 1.00 95.62 116 ALA A O 1
ATOM 880 N N . VAL A 1 117 ? -18.904 9.755 12.237 1.00 96.50 117 VAL A N 1
ATOM 881 C CA . VAL A 1 117 ? -19.908 8.990 12.995 1.00 96.50 117 VAL A CA 1
ATOM 882 C C . VAL A 1 117 ? -19.267 8.329 14.218 1.00 96.50 117 VAL A C 1
ATOM 884 O O . VAL A 1 117 ? -19.827 8.397 15.314 1.00 96.50 117 VAL A O 1
ATOM 887 N N . GLY A 1 118 ? -18.075 7.751 14.060 1.00 95.06 118 GLY A N 1
ATOM 888 C CA . GLY A 1 118 ? -17.286 7.199 15.160 1.00 95.06 118 GLY A CA 1
ATOM 889 C C . GLY A 1 118 ? -17.009 8.208 16.273 1.00 95.06 118 GLY A C 1
ATOM 890 O O . GLY A 1 118 ? -17.227 7.889 17.446 1.00 95.06 118 GLY A O 1
ATOM 891 N N . VAL A 1 119 ? -16.607 9.437 15.921 1.00 97.62 119 VAL A N 1
ATOM 892 C CA . VAL A 1 119 ? -16.338 10.516 16.886 1.00 97.62 119 VAL A CA 1
ATOM 893 C C . VAL A 1 119 ? -17.586 10.784 17.718 1.00 97.62 119 VAL A C 1
ATOM 895 O O . VAL A 1 119 ? -17.528 10.768 18.949 1.00 97.62 119 VAL A O 1
ATOM 898 N N . PHE A 1 120 ? -18.734 10.962 17.061 1.00 97.94 120 PHE A N 1
ATOM 899 C CA . PHE A 1 120 ? -20.004 11.202 17.741 1.00 97.94 120 PHE A CA 1
ATOM 900 C C . PHE A 1 120 ? -20.388 10.054 18.687 1.00 97.94 120 PHE A C 1
ATOM 902 O O . PHE A 1 120 ? -20.770 10.291 19.837 1.00 97.94 120 PHE A O 1
ATOM 909 N N . LEU A 1 121 ? -20.273 8.804 18.226 1.00 96.88 121 LEU A N 1
ATOM 910 C CA . LEU A 1 121 ? -20.611 7.624 19.025 1.00 96.88 121 LEU A CA 1
ATOM 911 C C . LEU A 1 121 ? -19.695 7.480 20.248 1.00 96.88 121 LEU A C 1
ATOM 913 O O . LEU A 1 121 ? -20.194 7.220 21.345 1.00 96.88 121 LEU A O 1
ATOM 917 N N . ASN A 1 122 ? -18.386 7.685 20.079 1.00 97.31 122 ASN A N 1
ATOM 918 C CA . ASN A 1 122 ? -17.410 7.633 21.165 1.00 97.31 122 ASN A CA 1
ATOM 919 C C . ASN A 1 122 ? -17.655 8.755 22.193 1.00 97.31 122 ASN A C 1
ATOM 921 O O . ASN A 1 122 ? -17.718 8.481 23.389 1.00 97.31 122 ASN A O 1
ATOM 925 N N . LEU A 1 123 ? -17.884 10.001 21.766 1.00 97.81 123 LEU A N 1
ATOM 926 C CA . LEU A 1 123 ? -18.160 11.110 22.693 1.00 97.81 123 LEU A CA 1
ATOM 927 C C . LEU A 1 123 ? -19.453 10.892 23.490 1.00 97.81 123 LEU A C 1
ATOM 929 O O . LEU A 1 123 ? -19.455 11.006 24.715 1.00 97.81 123 LEU A O 1
ATOM 933 N N . ARG A 1 124 ? -20.532 10.462 22.826 1.00 97.56 124 ARG A N 1
ATOM 934 C CA . ARG A 1 124 ? -21.793 10.137 23.511 1.00 97.56 124 ARG A CA 1
ATOM 935 C C . ARG A 1 124 ? -21.631 8.985 24.504 1.00 97.56 124 ARG A C 1
ATOM 937 O O . ARG A 1 124 ? -22.316 8.938 25.527 1.00 97.56 124 ARG A O 1
ATOM 944 N N . TRP A 1 125 ? -20.772 8.020 24.187 1.00 97.25 125 TRP A N 1
ATOM 945 C CA . TRP A 1 125 ? -20.466 6.914 25.085 1.00 97.25 125 TRP A CA 1
ATOM 946 C C . TRP A 1 125 ? -19.675 7.368 26.304 1.00 97.25 125 TRP A C 1
ATOM 948 O O . TRP A 1 125 ? -20.045 7.028 27.425 1.00 97.25 125 TRP A O 1
ATOM 958 N N . ARG A 1 126 ? -18.662 8.210 26.096 1.00 96.81 126 ARG A N 1
ATOM 959 C CA . ARG A 1 126 ? -17.906 8.861 27.164 1.00 96.81 126 ARG A CA 1
ATOM 960 C C . ARG A 1 126 ? -18.821 9.587 28.149 1.00 96.81 126 ARG A C 1
ATOM 962 O O . ARG A 1 126 ? -18.692 9.360 29.348 1.00 96.81 126 ARG A O 1
ATOM 969 N N . ASP A 1 127 ? -19.780 10.376 27.669 1.00 97.25 127 ASP A N 1
ATOM 970 C CA . ASP A 1 127 ? -20.711 11.092 28.552 1.00 97.25 127 ASP A CA 1
ATOM 971 C C . ASP A 1 127 ? -21.526 10.129 29.428 1.00 97.25 127 ASP A C 1
ATOM 973 O O . ASP A 1 127 ? -21.706 10.360 30.624 1.00 97.25 127 ASP A O 1
ATOM 977 N N . ARG A 1 128 ? -21.966 8.993 28.869 1.00 95.50 128 ARG A N 1
ATOM 978 C CA . ARG A 1 128 ? -22.658 7.947 29.642 1.00 95.50 128 ARG A CA 1
ATOM 979 C C . ARG A 1 128 ? -21.759 7.310 30.697 1.00 95.50 128 ARG A C 1
ATOM 981 O O . ARG A 1 128 ? -22.235 7.037 31.796 1.00 95.50 128 ARG A O 1
ATOM 988 N N . LEU A 1 129 ? -20.489 7.073 30.374 1.00 94.69 129 LEU A N 1
ATOM 989 C CA . LEU A 1 129 ? -19.515 6.540 31.326 1.00 94.69 129 LEU A CA 1
ATOM 990 C C . LEU A 1 129 ? -19.249 7.525 32.467 1.00 94.69 129 LEU A C 1
ATOM 992 O O . LEU A 1 129 ? -19.229 7.108 33.620 1.00 94.69 129 LEU A O 1
ATOM 996 N N . LEU A 1 130 ? -19.122 8.821 32.167 1.00 95.25 130 LEU A N 1
ATOM 997 C CA . LEU A 1 130 ? -18.944 9.869 33.176 1.00 95.25 130 LEU A CA 1
ATOM 998 C C . LEU A 1 130 ? -20.155 9.981 34.110 1.00 95.25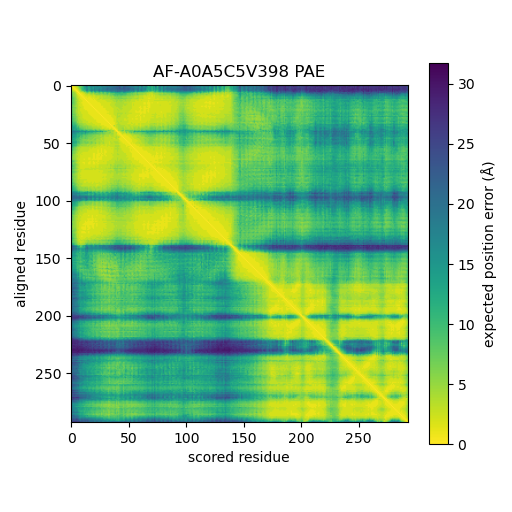 130 LEU A C 1
ATOM 1000 O O . LEU A 1 130 ? -19.979 10.095 35.321 1.00 95.25 130 LEU A O 1
ATOM 1004 N N . VAL A 1 131 ? -21.377 9.894 33.573 1.00 95.69 131 VAL A N 1
ATOM 1005 C CA . VAL A 1 131 ? -22.608 9.884 34.383 1.00 95.69 131 VAL A CA 1
ATOM 1006 C C . VAL A 1 131 ? -22.698 8.632 35.258 1.00 95.69 131 VAL A C 1
ATOM 1008 O O . VAL A 1 131 ? -23.108 8.719 36.410 1.00 95.69 131 VAL A O 1
ATOM 1011 N N . ALA A 1 132 ? -22.316 7.462 34.747 1.00 92.50 132 ALA A N 1
ATOM 1012 C CA . ALA A 1 132 ? -22.297 6.242 35.552 1.00 92.50 132 ALA A CA 1
ATOM 1013 C C . ALA A 1 132 ? -21.229 6.306 36.657 1.00 92.50 132 ALA A C 1
ATOM 1015 O O . ALA A 1 132 ? -21.495 5.934 37.799 1.00 92.50 132 ALA A O 1
ATOM 1016 N N . PHE A 1 133 ? -20.051 6.849 36.342 1.00 90.81 133 PHE A N 1
ATOM 1017 C CA . PHE A 1 133 ? -18.976 7.050 37.308 1.00 90.81 133 PHE A CA 1
ATOM 1018 C C . PHE A 1 133 ? -19.372 8.036 38.415 1.00 90.81 133 PHE A C 1
ATOM 1020 O O . PHE A 1 133 ? -19.133 7.764 39.588 1.00 90.81 133 PHE A O 1
ATOM 1027 N N . SER A 1 134 ? -20.037 9.147 38.076 1.00 92.81 134 SER A N 1
ATOM 1028 C CA . SER A 1 134 ? -20.504 10.121 39.075 1.00 92.81 134 SER A CA 1
ATOM 1029 C C . SER A 1 134 ? -21.601 9.576 39.994 1.00 92.81 134 SER A C 1
ATOM 1031 O O . SER A 1 134 ? -21.779 10.083 41.098 1.00 92.81 134 SER A O 1
ATOM 1033 N N . ARG A 1 135 ? -22.297 8.513 39.573 1.00 92.06 135 ARG A N 1
ATOM 1034 C CA . ARG A 1 135 ? -23.244 7.744 40.396 1.00 92.06 135 ARG A CA 1
ATOM 1035 C C . ARG A 1 135 ? -22.584 6.649 41.240 1.00 92.06 135 ARG A C 1
ATOM 1037 O O . ARG A 1 135 ? -23.287 5.942 41.950 1.00 92.06 135 ARG A O 1
ATOM 1044 N N . GLY A 1 136 ? -21.261 6.491 41.168 1.00 88.94 136 GLY A N 1
ATOM 1045 C CA . GLY A 1 136 ? -20.528 5.459 41.904 1.00 88.94 136 GLY A CA 1
ATOM 1046 C C . GLY A 1 136 ? -20.688 4.044 41.340 1.00 88.94 136 GLY A C 1
ATOM 1047 O O . GLY A 1 136 ? -20.358 3.084 42.028 1.00 88.94 136 GLY A O 1
ATOM 1048 N N . ILE A 1 137 ? -21.179 3.893 40.104 1.00 88.62 137 ILE A N 1
ATOM 1049 C CA . ILE A 1 137 ? -21.331 2.581 39.466 1.00 88.62 137 ILE A CA 1
ATOM 1050 C C . ILE A 1 137 ? -19.947 2.050 39.089 1.00 88.62 137 ILE A C 1
ATOM 1052 O O . ILE A 1 137 ? -19.210 2.687 38.330 1.00 88.62 137 ILE A O 1
ATOM 1056 N N . GLU A 1 138 ? -19.600 0.858 39.573 1.00 85.00 138 GLU A N 1
ATOM 1057 C CA . GLU A 1 138 ? -18.337 0.221 39.218 1.00 85.00 138 GLU A CA 1
ATOM 1058 C C . GLU A 1 138 ? -18.337 -0.189 37.734 1.00 85.00 138 GLU A C 1
ATOM 1060 O O . GLU A 1 138 ? -19.071 -1.071 37.279 1.00 85.00 138 GLU A O 1
ATOM 1065 N N . LEU A 1 139 ? -17.486 0.469 36.946 1.00 81.62 139 LEU A N 1
ATOM 1066 C CA . LEU A 1 139 ? -17.351 0.207 35.511 1.00 81.62 139 LEU A CA 1
ATOM 1067 C C . LEU A 1 139 ? -16.439 -0.996 35.219 1.00 81.62 139 LEU A C 1
ATOM 1069 O O . LEU A 1 139 ? -16.542 -1.604 34.149 1.00 81.62 139 LEU A O 1
ATOM 1073 N N . SER A 1 140 ? -15.571 -1.361 36.169 1.00 65.31 140 SER A N 1
ATOM 1074 C CA . SER A 1 140 ? -14.540 -2.388 36.038 1.00 65.31 140 SER A CA 1
ATOM 1075 C C . SER A 1 140 ? -15.058 -3.801 36.281 1.00 65.31 140 SER A C 1
ATOM 1077 O O . SER A 1 140 ? -14.688 -4.457 37.248 1.00 65.31 140 SER A O 1
ATOM 1079 N N . ARG A 1 141 ? -15.802 -4.365 35.327 1.00 62.62 141 ARG A N 1
ATOM 1080 C CA . ARG A 1 141 ? -15.744 -5.826 35.167 1.00 62.62 141 ARG A CA 1
ATOM 1081 C C . ARG A 1 141 ? -14.555 -6.156 34.280 1.00 62.62 141 ARG A C 1
ATOM 1083 O O . ARG A 1 141 ? -14.571 -5.846 33.092 1.00 62.62 141 ARG A O 1
ATOM 1090 N N . ARG A 1 142 ? -13.522 -6.782 34.857 1.00 56.03 142 ARG A N 1
ATOM 1091 C CA . ARG A 1 142 ? -12.456 -7.426 34.077 1.00 56.03 142 ARG A CA 1
ATOM 1092 C C . ARG A 1 142 ? -13.125 -8.474 33.193 1.00 56.03 142 ARG A C 1
ATOM 1094 O O . ARG A 1 142 ? -13.532 -9.519 33.693 1.00 56.03 142 ARG A O 1
ATOM 1101 N N . PHE A 1 143 ? -13.273 -8.187 31.904 1.00 54.88 143 PHE A N 1
ATOM 1102 C CA . PHE A 1 143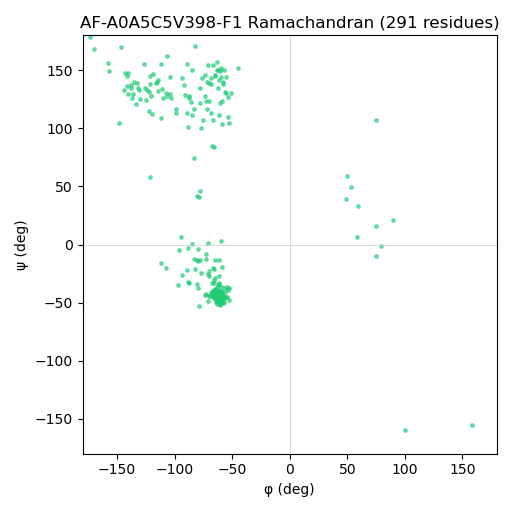 ? -13.622 -9.222 30.944 1.00 54.88 143 PHE A CA 1
ATOM 1103 C C . PHE A 1 143 ? -12.421 -10.163 30.888 1.00 54.88 143 PHE A C 1
ATOM 1105 O O . PHE A 1 143 ? -11.346 -9.796 30.413 1.00 54.88 143 PHE A O 1
ATOM 1112 N N . GLN A 1 144 ? -12.570 -11.350 31.469 1.00 61.34 144 GLN A N 1
ATOM 1113 C CA . GLN A 1 144 ? -11.640 -12.431 31.207 1.00 61.34 144 GLN A CA 1
ATOM 1114 C C . GLN A 1 144 ? -12.002 -12.932 29.820 1.00 61.34 144 GLN A C 1
ATOM 1116 O O . GLN A 1 144 ? -13.061 -13.532 29.647 1.00 61.34 144 GLN A O 1
ATOM 1121 N N . PHE A 1 145 ? -11.164 -12.625 28.831 1.00 61.56 145 PHE A N 1
ATOM 1122 C CA . PHE A 1 145 ? -11.264 -13.325 27.563 1.00 61.56 145 PHE A CA 1
ATOM 1123 C C . PHE A 1 145 ? -11.197 -14.816 27.859 1.00 61.56 145 PHE A C 1
ATOM 1125 O O . PHE A 1 145 ? -10.280 -15.296 28.533 1.00 61.56 145 PHE A O 1
ATOM 1132 N N . THR A 1 146 ? -12.180 -15.546 27.367 1.00 77.50 146 THR A N 1
ATOM 1133 C CA . THR A 1 146 ? -12.108 -16.995 27.359 1.00 77.50 146 THR A CA 1
ATOM 1134 C C . THR A 1 146 ? -10.938 -17.415 26.470 1.00 77.50 146 THR A C 1
ATOM 1136 O O . THR A 1 146 ? -10.594 -16.738 25.497 1.00 77.50 146 THR A O 1
ATOM 1139 N N . LEU A 1 147 ? -10.318 -18.558 26.776 1.00 74.81 147 LEU A N 1
ATOM 1140 C CA . LEU A 1 147 ? -9.259 -19.119 25.930 1.00 74.81 147 LEU A CA 1
ATOM 1141 C C . LEU A 1 147 ? -9.723 -19.239 24.467 1.00 74.81 147 LEU A C 1
ATOM 1143 O O . LEU A 1 147 ? -8.954 -18.953 23.556 1.00 74.81 147 LEU A O 1
ATOM 1147 N N . LEU A 1 148 ? -10.997 -19.587 24.253 1.00 73.50 148 LEU A N 1
ATOM 1148 C CA . LEU A 1 148 ? -11.608 -19.685 22.930 1.00 73.50 148 LEU A CA 1
ATOM 1149 C C . LEU A 1 148 ? -11.632 -18.338 22.193 1.00 73.50 148 LEU A C 1
ATOM 1151 O O . LEU A 1 148 ? -11.301 -18.296 21.010 1.00 73.50 148 LEU A O 1
ATOM 1155 N N . GLU A 1 149 ? -11.984 -17.240 22.865 1.00 72.94 149 GLU A N 1
ATOM 1156 C CA . GLU A 1 149 ? -11.969 -15.897 22.267 1.00 72.94 149 GLU A CA 1
ATOM 1157 C C . GLU A 1 149 ? -10.549 -15.469 21.884 1.00 72.94 149 GLU A C 1
ATOM 1159 O O . GLU A 1 149 ? -10.347 -14.958 20.783 1.00 72.94 149 GLU A O 1
ATOM 1164 N N . ILE A 1 150 ? -9.555 -15.742 22.740 1.00 73.88 150 ILE A N 1
ATOM 1165 C CA . ILE A 1 150 ? -8.142 -15.466 22.429 1.00 73.88 150 ILE A CA 1
ATOM 1166 C C . ILE A 1 150 ? -7.696 -16.297 21.225 1.00 73.88 150 ILE A C 1
ATOM 1168 O O . ILE A 1 150 ? -7.140 -15.748 20.278 1.00 73.88 150 ILE A O 1
ATOM 1172 N N . MET A 1 151 ? -7.977 -17.604 21.221 1.00 76.75 151 MET A N 1
ATOM 1173 C CA . MET A 1 151 ? -7.628 -18.487 20.105 1.00 76.75 151 MET A CA 1
ATOM 1174 C C . MET A 1 151 ? -8.297 -18.047 18.800 1.00 76.75 151 MET A C 1
ATOM 1176 O O . MET A 1 151 ? -7.650 -18.049 17.756 1.00 76.75 151 MET A O 1
ATOM 1180 N N . THR A 1 152 ? -9.562 -17.625 18.854 1.00 73.81 152 THR A N 1
ATOM 1181 C CA . THR A 1 152 ? -10.308 -17.141 17.683 1.00 73.81 152 THR A CA 1
ATOM 1182 C C . THR A 1 152 ? -9.716 -15.837 17.151 1.00 73.81 152 THR A C 1
ATOM 1184 O O . THR A 1 152 ? -9.518 -15.693 15.942 1.00 73.81 152 THR A O 1
ATOM 1187 N N . LEU A 1 153 ? -9.372 -14.900 18.039 1.00 72.75 153 LEU A N 1
ATOM 1188 C CA . LEU A 1 153 ? -8.707 -13.652 17.671 1.00 72.75 153 LEU A CA 1
ATOM 1189 C C . LEU A 1 153 ? -7.336 -13.922 17.037 1.00 72.75 153 LEU A C 1
ATOM 1191 O O . LEU A 1 153 ? -7.043 -13.396 15.965 1.00 72.75 153 LEU A O 1
ATOM 1195 N N . SER A 1 154 ? -6.520 -14.784 17.651 1.00 76.44 154 SER A N 1
ATOM 1196 C CA . SER A 1 154 ? -5.216 -15.180 17.114 1.00 76.44 154 SER A CA 1
ATOM 1197 C C . SER A 1 154 ? -5.339 -15.857 15.749 1.00 76.44 154 SER A C 1
ATOM 1199 O O . SER A 1 154 ? -4.624 -15.477 14.826 1.00 76.44 154 SER A O 1
ATOM 1201 N N . ALA A 1 155 ? -6.271 -16.801 15.582 1.00 78.44 155 ALA A N 1
ATOM 1202 C CA . ALA A 1 155 ? -6.514 -17.464 14.302 1.00 78.44 155 ALA A CA 1
ATOM 1203 C C . ALA A 1 155 ? -6.929 -16.465 13.211 1.00 78.44 155 ALA A C 1
ATOM 1205 O O . ALA A 1 155 ? -6.434 -16.540 12.087 1.00 78.44 155 ALA A O 1
ATOM 1206 N N . THR A 1 156 ? -7.774 -15.489 13.557 1.00 75.00 156 THR A N 1
ATOM 1207 C CA . THR A 1 156 ? -8.197 -14.419 12.641 1.00 75.00 156 THR A CA 1
ATOM 1208 C C . THR A 1 156 ? -7.008 -13.560 12.211 1.00 75.00 156 THR A C 1
ATOM 1210 O O . THR A 1 156 ? -6.807 -13.349 11.017 1.00 75.00 156 THR A O 1
ATOM 1213 N N . ILE A 1 157 ? -6.167 -13.127 13.156 1.00 74.56 157 ILE A N 1
ATOM 1214 C CA . ILE A 1 157 ? -4.954 -12.348 12.861 1.00 74.56 157 ILE A CA 1
ATOM 1215 C C . ILE A 1 157 ? -4.002 -13.148 11.961 1.00 74.56 157 ILE A C 1
ATOM 1217 O O . ILE A 1 157 ? -3.511 -12.615 10.966 1.00 74.56 157 ILE A O 1
ATOM 1221 N N . CYS A 1 158 ? -3.769 -14.429 12.262 1.00 79.56 158 CYS A N 1
ATOM 1222 C CA . CYS A 1 158 ? -2.925 -15.299 11.443 1.00 79.56 158 CYS A CA 1
ATOM 1223 C C . CYS A 1 158 ? -3.473 -15.463 10.019 1.00 79.56 158 CYS A C 1
ATOM 1225 O O . CYS A 1 158 ? -2.701 -15.387 9.066 1.00 79.56 158 CYS A O 1
ATOM 1227 N N . ALA A 1 159 ? -4.788 -15.643 9.858 1.00 80.62 159 ALA A N 1
ATOM 1228 C CA . ALA A 1 159 ? -5.421 -15.751 8.546 1.00 80.62 159 ALA A CA 1
ATOM 1229 C C . ALA A 1 159 ? -5.285 -14.451 7.738 1.00 80.62 159 ALA A C 1
ATOM 1231 O O . ALA A 1 159 ? -4.895 -14.488 6.572 1.00 80.62 159 ALA A O 1
ATOM 1232 N N . MET A 1 160 ? -5.531 -13.294 8.361 1.00 76.38 160 MET A N 1
ATOM 1233 C CA . MET A 1 160 ? -5.372 -11.987 7.712 1.00 76.38 160 MET A CA 1
ATOM 1234 C C . MET A 1 160 ? -3.918 -11.728 7.307 1.00 76.38 160 MET A C 1
ATOM 1236 O O . MET A 1 160 ? -3.668 -11.263 6.198 1.00 76.38 160 MET A O 1
ATOM 1240 N N . LEU A 1 161 ? -2.955 -12.081 8.163 1.00 75.50 161 LEU A N 1
ATOM 1241 C CA . LEU A 1 161 ? -1.531 -11.963 7.856 1.00 75.50 161 LEU A CA 1
ATOM 1242 C C . LEU A 1 161 ? -1.110 -12.901 6.719 1.00 75.50 161 LEU A C 1
ATOM 1244 O O . LEU A 1 161 ? -0.328 -12.496 5.860 1.00 75.50 161 LEU A O 1
ATOM 1248 N N . ALA A 1 162 ? -1.633 -14.128 6.683 1.00 79.56 162 ALA A N 1
ATOM 1249 C CA . ALA A 1 162 ? -1.378 -15.070 5.599 1.00 79.56 162 ALA A CA 1
ATOM 1250 C C . ALA A 1 162 ? -1.904 -14.537 4.258 1.00 79.56 162 ALA A C 1
ATOM 1252 O O . ALA A 1 162 ? -1.160 -14.546 3.279 1.00 79.56 162 ALA A O 1
ATOM 1253 N N . ILE A 1 163 ? -3.133 -14.005 4.228 1.00 78.69 163 ILE A N 1
ATOM 1254 C CA . ILE A 1 163 ? -3.716 -13.376 3.031 1.00 78.69 163 ILE A CA 1
ATOM 1255 C C . ILE A 1 163 ? -2.882 -12.164 2.613 1.00 78.69 163 ILE A C 1
ATOM 1257 O O . ILE A 1 163 ? -2.453 -12.090 1.469 1.00 78.69 163 ILE A O 1
ATOM 1261 N N . ALA A 1 164 ? -2.585 -11.250 3.539 1.00 73.69 164 ALA A N 1
ATOM 1262 C CA . ALA A 1 164 ? -1.789 -10.061 3.252 1.00 73.69 164 ALA A CA 1
ATOM 1263 C C . ALA A 1 164 ? -0.393 -10.411 2.718 1.00 73.69 164 ALA A C 1
ATOM 1265 O O . ALA A 1 164 ? 0.077 -9.792 1.770 1.00 73.69 164 ALA A O 1
ATOM 1266 N N . THR A 1 165 ? 0.254 -11.432 3.286 1.00 74.38 165 THR A N 1
ATOM 1267 C CA . THR A 1 165 ? 1.565 -11.910 2.827 1.00 74.38 165 THR A CA 1
ATOM 1268 C C . THR A 1 165 ? 1.467 -12.557 1.448 1.00 74.38 165 THR A C 1
ATOM 1270 O O . THR A 1 165 ? 2.328 -12.315 0.606 1.00 74.38 165 THR A O 1
ATOM 1273 N N . ALA A 1 166 ? 0.430 -13.358 1.189 1.00 79.25 166 ALA A N 1
ATOM 1274 C CA . ALA A 1 166 ? 0.199 -13.949 -0.126 1.00 79.25 166 ALA A CA 1
ATOM 1275 C C . ALA A 1 166 ? -0.022 -12.862 -1.189 1.00 79.25 166 ALA A C 1
ATOM 1277 O O . ALA A 1 166 ? 0.650 -12.879 -2.217 1.00 79.25 166 ALA A O 1
ATOM 1278 N N . THR A 1 167 ? -0.868 -11.868 -0.902 1.00 74.81 167 THR A N 1
ATOM 1279 C CA . THR A 1 167 ? -1.113 -10.727 -1.793 1.00 74.81 167 THR A CA 1
ATOM 1280 C C . THR A 1 167 ? 0.150 -9.891 -2.002 1.00 74.81 167 THR A C 1
ATOM 1282 O O . THR A 1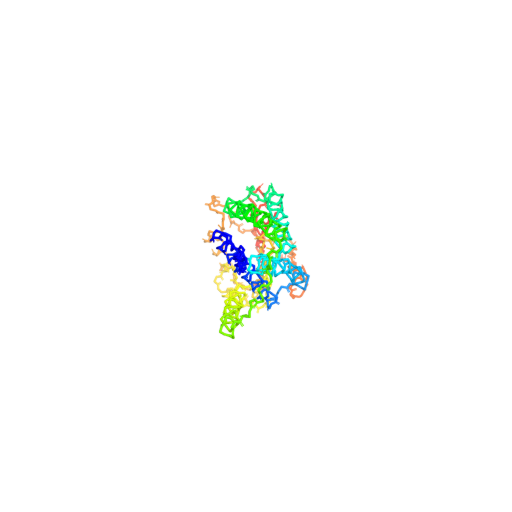 167 ? 0.488 -9.557 -3.135 1.00 74.81 167 THR A O 1
ATOM 1285 N N . ALA A 1 168 ? 0.903 -9.594 -0.939 1.00 71.81 168 ALA A N 1
ATOM 1286 C CA . ALA A 1 168 ? 2.156 -8.845 -1.039 1.00 71.81 168 ALA A CA 1
ATOM 1287 C C . ALA A 1 168 ? 3.204 -9.577 -1.891 1.00 71.81 168 ALA A C 1
ATOM 1289 O O . ALA A 1 168 ? 3.976 -8.938 -2.596 1.00 71.81 168 ALA A O 1
ATOM 1290 N N . ARG A 1 169 ? 3.216 -10.916 -1.856 1.00 73.50 169 ARG A N 1
ATOM 1291 C CA . ARG A 1 169 ? 4.091 -11.746 -2.697 1.00 73.50 169 ARG A CA 1
ATOM 1292 C C . ARG A 1 169 ? 3.616 -11.868 -4.141 1.00 73.50 169 ARG A C 1
ATOM 1294 O O . ARG A 1 169 ? 4.445 -12.134 -5.001 1.00 73.50 169 ARG A O 1
ATOM 1301 N N . SER A 1 170 ? 2.320 -11.698 -4.408 1.00 76.62 170 SER A N 1
ATOM 1302 C CA . SER A 1 170 ? 1.789 -11.684 -5.777 1.00 76.62 170 SER A CA 1
ATOM 1303 C C . SER A 1 170 ? 1.995 -10.352 -6.498 1.00 76.62 170 SER A C 1
ATOM 1305 O O . SER A 1 170 ? 1.822 -10.296 -7.709 1.00 76.62 170 SER A O 1
ATOM 1307 N N . ILE A 1 171 ? 2.348 -9.281 -5.778 1.00 74.31 171 ILE A N 1
ATOM 1308 C CA . ILE A 1 171 ? 2.680 -7.994 -6.391 1.00 74.31 171 ILE A CA 1
ATOM 1309 C C . ILE A 1 171 ? 4.109 -8.092 -6.951 1.00 74.31 171 ILE A C 1
ATOM 1311 O O . ILE A 1 171 ? 5.033 -8.365 -6.176 1.00 74.31 171 ILE A O 1
ATOM 1315 N N . PRO A 1 172 ? 4.316 -7.871 -8.264 1.00 75.94 172 PRO A N 1
ATOM 1316 C CA . PRO A 1 172 ? 5.648 -7.850 -8.860 1.00 75.94 172 PRO A CA 1
ATOM 1317 C C . PRO A 1 172 ? 6.547 -6.835 -8.142 1.00 75.94 172 PRO A C 1
ATOM 1319 O O . PRO A 1 172 ? 6.056 -5.783 -7.716 1.00 75.94 172 PRO A O 1
ATOM 1322 N N . PRO A 1 173 ? 7.852 -7.115 -7.982 1.00 78.62 173 PRO A N 1
ATOM 1323 C CA . PRO A 1 173 ? 8.754 -6.165 -7.348 1.00 78.62 173 PRO A CA 1
ATOM 1324 C C . PRO A 1 173 ? 8.780 -4.846 -8.132 1.00 78.62 173 PRO A C 1
ATOM 1326 O O . PRO A 1 173 ? 8.551 -4.828 -9.340 1.00 78.62 173 PRO A O 1
ATOM 1329 N N . LEU A 1 174 ? 9.054 -3.734 -7.445 1.00 83.62 174 LEU A N 1
ATOM 1330 C CA . LEU A 1 174 ? 9.190 -2.429 -8.104 1.00 83.62 174 LEU A CA 1
ATOM 1331 C C . LEU A 1 174 ? 10.399 -2.396 -9.038 1.00 83.62 174 LEU A C 1
ATOM 1333 O O . LEU A 1 174 ? 10.342 -1.745 -10.073 1.00 83.62 174 LEU A O 1
ATOM 1337 N N . VAL A 1 175 ? 11.458 -3.123 -8.681 1.00 87.62 175 VAL A N 1
ATOM 1338 C CA . VAL A 1 175 ? 12.674 -3.252 -9.478 1.00 87.62 175 VAL A CA 1
ATOM 1339 C C . VAL A 1 175 ? 13.059 -4.719 -9.586 1.00 87.62 175 VAL A C 1
ATOM 1341 O O . VAL A 1 175 ? 13.077 -5.441 -8.579 1.00 87.62 175 VAL A O 1
ATOM 1344 N N . ALA A 1 176 ? 13.397 -5.151 -10.794 1.00 91.00 176 ALA A N 1
ATOM 1345 C CA . ALA A 1 176 ? 14.058 -6.422 -11.027 1.00 91.00 176 ALA A CA 1
ATOM 1346 C C . ALA A 1 176 ? 15.105 -6.280 -12.131 1.00 91.00 176 ALA A C 1
ATOM 1348 O O . ALA A 1 176 ? 14.897 -5.541 -13.088 1.00 91.00 176 ALA A O 1
ATOM 1349 N N . ASP A 1 177 ? 16.200 -7.019 -11.981 1.00 93.25 177 ASP A N 1
ATOM 1350 C CA . ASP A 1 177 ? 17.294 -7.085 -12.944 1.00 93.25 177 ASP A CA 1
ATOM 1351 C C . ASP A 1 177 ? 17.397 -8.499 -13.511 1.00 93.25 177 ASP A C 1
ATOM 1353 O O . ASP A 1 177 ? 17.306 -9.466 -12.747 1.00 93.25 177 ASP A O 1
ATOM 1357 N N . HIS A 1 178 ? 17.642 -8.599 -14.820 1.00 94.56 178 HIS A N 1
ATOM 1358 C CA . HIS A 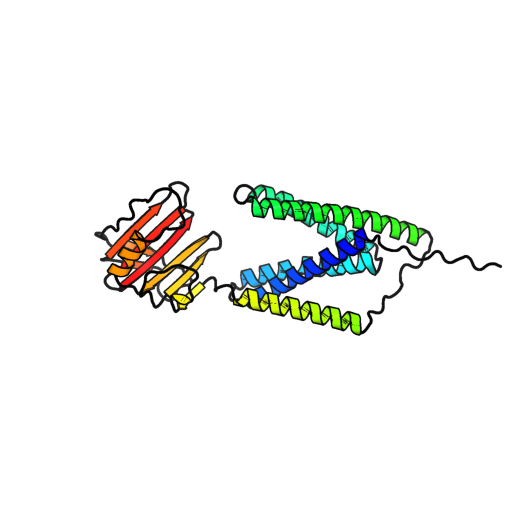1 178 ? 17.916 -9.857 -15.525 1.00 94.56 178 HIS A CA 1
ATOM 1359 C C . HIS A 1 178 ? 16.846 -10.939 -15.293 1.00 94.56 178 HIS A C 1
ATOM 1361 O O . HIS A 1 178 ? 17.148 -12.077 -14.923 1.00 94.56 178 HIS A O 1
ATOM 1367 N N . VAL A 1 179 ? 15.576 -10.570 -15.469 1.00 94.44 179 VAL A N 1
ATOM 1368 C CA . VAL A 1 179 ? 14.425 -11.467 -15.324 1.00 94.44 179 VAL A CA 1
ATOM 1369 C C . VAL A 1 179 ? 13.810 -11.848 -16.669 1.00 94.44 179 VAL A C 1
ATOM 1371 O O . VAL A 1 179 ? 14.019 -11.194 -17.692 1.00 94.44 179 VAL A O 1
ATOM 1374 N N . ASP A 1 180 ? 13.026 -12.925 -16.662 1.00 94.25 180 ASP A N 1
ATOM 1375 C CA . ASP A 1 180 ? 12.259 -13.355 -17.829 1.00 94.25 180 ASP A CA 1
ATOM 1376 C C . ASP A 1 180 ? 11.135 -12.358 -18.137 1.00 94.25 180 ASP A C 1
ATOM 1378 O O . ASP A 1 180 ? 10.466 -11.874 -17.218 1.00 94.25 180 ASP A O 1
ATOM 1382 N N . ALA A 1 181 ? 10.854 -12.125 -19.423 1.00 92.31 181 ALA A N 1
ATOM 1383 C CA . ALA A 1 181 ? 9.799 -11.210 -19.869 1.00 92.31 181 ALA A CA 1
ATOM 1384 C C . ALA A 1 181 ? 8.422 -11.532 -19.258 1.00 92.31 181 ALA A C 1
ATOM 1386 O O . ALA A 1 181 ? 7.702 -10.628 -18.850 1.00 92.31 181 ALA A O 1
ATOM 1387 N N . ALA A 1 182 ? 8.097 -12.817 -19.073 1.00 90.50 182 ALA A N 1
ATOM 1388 C CA . ALA A 1 182 ? 6.833 -13.261 -18.472 1.00 90.50 182 ALA A CA 1
ATOM 1389 C C . ALA A 1 182 ? 6.648 -12.861 -16.992 1.00 90.50 182 ALA A C 1
ATOM 1391 O O . ALA A 1 182 ? 5.554 -13.001 -16.446 1.00 90.50 182 ALA A O 1
ATOM 1392 N N . SER A 1 183 ? 7.709 -12.412 -16.317 1.00 87.88 183 SER A N 1
ATOM 1393 C CA . SER A 1 183 ? 7.664 -11.977 -14.916 1.00 87.88 183 SER A CA 1
ATOM 1394 C C . SER A 1 183 ? 7.503 -10.462 -14.746 1.00 87.88 183 SER A C 1
ATOM 1396 O O . SER A 1 183 ? 7.369 -9.979 -13.619 1.00 87.88 183 SER A O 1
ATOM 1398 N N . VAL A 1 184 ? 7.516 -9.717 -15.853 1.00 88.81 184 VAL A N 1
ATOM 1399 C CA . VAL A 1 184 ? 7.496 -8.255 -15.872 1.00 88.81 184 VAL A CA 1
ATOM 1400 C C . VAL A 1 184 ? 6.046 -7.763 -15.948 1.00 88.81 184 VAL A C 1
ATOM 1402 O O . VAL A 1 184 ? 5.256 -8.301 -16.718 1.00 88.81 184 VAL A O 1
ATOM 1405 N N . PRO A 1 185 ? 5.655 -6.731 -15.178 1.00 87.19 185 PRO A N 1
ATOM 1406 C CA . PRO A 1 185 ? 4.322 -6.130 -15.253 1.00 87.19 185 PRO A CA 1
ATOM 1407 C C . PRO A 1 185 ? 4.177 -5.167 -16.449 1.00 87.19 185 PRO A C 1
ATOM 1409 O O . PRO A 1 185 ? 3.635 -4.073 -16.290 1.00 87.19 185 PRO A O 1
ATOM 1412 N N . LEU A 1 186 ? 4.719 -5.537 -17.609 1.00 85.38 186 LEU A N 1
ATOM 1413 C CA . LEU A 1 186 ? 4.703 -4.765 -18.849 1.00 85.38 186 LEU A CA 1
ATOM 1414 C C . LEU A 1 186 ? 4.504 -5.739 -20.012 1.00 85.38 186 LEU A C 1
ATOM 1416 O O . LEU A 1 186 ? 5.147 -6.788 -20.038 1.00 85.38 186 LEU A O 1
ATOM 1420 N N . ASP A 1 187 ? 3.647 -5.375 -20.960 1.00 87.75 187 ASP A N 1
ATOM 1421 C CA . ASP A 1 187 ? 3.549 -6.090 -22.228 1.00 87.75 187 ASP A CA 1
ATOM 1422 C C . ASP A 1 187 ? 4.811 -5.766 -23.044 1.00 87.75 187 ASP A C 1
ATOM 1424 O O . ASP A 1 187 ? 5.129 -4.608 -23.309 1.00 87.75 187 ASP A O 1
ATOM 1428 N N . LEU A 1 188 ? 5.613 -6.792 -23.323 1.00 90.81 188 LEU A N 1
ATOM 1429 C CA . LEU A 1 188 ? 6.905 -6.681 -24.000 1.00 90.81 188 LEU A CA 1
ATOM 1430 C C . LEU A 1 188 ? 6.823 -7.329 -25.387 1.00 90.81 188 LEU A C 1
ATOM 1432 O O . LEU A 1 188 ? 6.015 -8.244 -25.571 1.00 90.81 188 LEU A O 1
ATOM 1436 N N . PRO A 1 189 ? 7.674 -6.913 -26.346 1.00 92.31 189 PRO A N 1
ATOM 1437 C CA . PRO A 1 189 ? 7.718 -7.531 -27.667 1.00 92.31 189 PRO A CA 1
ATOM 1438 C C . PRO A 1 189 ? 7.983 -9.034 -27.583 1.00 92.31 189 PRO A C 1
ATOM 1440 O O . PRO A 1 189 ? 8.681 -9.517 -26.681 1.00 92.31 189 PRO A O 1
ATOM 1443 N N . GLU A 1 190 ? 7.462 -9.779 -28.557 1.00 92.31 190 GLU A N 1
ATOM 1444 C CA . GLU A 1 190 ? 7.740 -11.206 -28.661 1.00 92.31 190 GLU A CA 1
ATOM 1445 C C . GLU A 1 190 ? 9.258 -11.444 -28.785 1.00 92.31 190 GLU A C 1
ATOM 1447 O O . GLU A 1 190 ? 10.001 -10.678 -29.397 1.00 92.31 190 GLU A O 1
ATOM 1452 N N . GLY A 1 191 ? 9.758 -12.479 -28.107 1.00 93.19 191 GLY A N 1
ATOM 1453 C CA . GLY A 1 191 ? 11.192 -12.776 -28.060 1.00 93.19 191 GLY A CA 1
ATOM 1454 C C . GLY A 1 191 ? 12.017 -11.916 -27.092 1.00 93.19 191 GLY A C 1
ATOM 1455 O O . GLY A 1 191 ? 13.218 -12.179 -26.950 1.00 93.19 191 GLY A O 1
ATOM 1456 N N . ALA A 1 192 ? 11.407 -10.956 -26.382 1.00 96.00 192 ALA A N 1
ATOM 1457 C CA . ALA A 1 192 ? 12.087 -10.198 -25.335 1.00 96.00 192 ALA A CA 1
ATOM 1458 C C . ALA A 1 192 ? 12.682 -11.124 -24.260 1.00 96.00 192 ALA A C 1
ATOM 1460 O O . ALA A 1 192 ? 12.017 -12.017 -23.728 1.00 96.00 192 ALA A O 1
ATOM 1461 N N . ASN A 1 193 ? 13.950 -10.905 -23.921 1.00 96.88 193 ASN A N 1
ATOM 1462 C CA . ASN A 1 193 ? 14.646 -11.641 -22.869 1.00 96.88 193 ASN A CA 1
ATOM 1463 C C . ASN A 1 193 ? 15.664 -10.752 -22.144 1.00 96.88 193 ASN A C 1
ATOM 1465 O O . ASN A 1 193 ? 15.929 -9.628 -22.567 1.00 96.88 193 ASN A O 1
ATOM 1469 N N . ASP A 1 194 ? 16.206 -11.256 -21.032 1.00 96.50 194 ASP A N 1
ATOM 1470 C CA . ASP A 1 194 ? 17.151 -10.531 -20.176 1.00 96.50 194 ASP A CA 1
ATOM 1471 C C . ASP A 1 194 ? 16.659 -9.120 -19.809 1.00 96.50 194 ASP A C 1
ATOM 1473 O O . ASP A 1 194 ? 17.265 -8.096 -20.157 1.00 96.50 194 ASP A O 1
ATOM 1477 N N . VAL A 1 195 ? 15.490 -9.091 -19.163 1.00 96.31 195 VAL A N 1
ATOM 1478 C CA . VAL A 1 195 ? 14.759 -7.861 -18.882 1.00 96.31 195 VAL A CA 1
ATOM 1479 C C . VAL A 1 195 ? 15.169 -7.295 -17.532 1.00 96.31 195 VAL A C 1
ATOM 1481 O O . VAL A 1 195 ? 15.096 -7.978 -16.511 1.00 96.31 195 VAL A O 1
ATOM 1484 N N . SER A 1 196 ? 15.521 -6.019 -17.514 1.00 96.00 196 SER A N 1
ATOM 1485 C CA . SER A 1 196 ? 15.597 -5.213 -16.300 1.00 96.00 196 SER A CA 1
ATOM 1486 C C . SER A 1 196 ? 14.482 -4.181 -16.334 1.00 96.00 196 SER A C 1
ATOM 1488 O O . SER A 1 196 ? 14.268 -3.546 -17.364 1.00 96.00 196 SER A O 1
ATOM 1490 N N . TYR A 1 197 ? 13.743 -4.012 -15.239 1.00 93.88 197 TYR A N 1
ATOM 1491 C CA . TYR A 1 197 ? 12.673 -3.021 -15.164 1.00 93.88 197 TYR A CA 1
ATOM 1492 C C . TYR A 1 197 ? 12.628 -2.321 -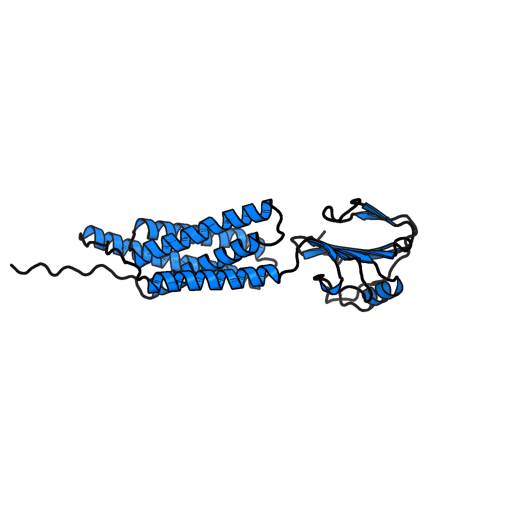13.806 1.00 93.88 197 TYR A C 1
ATOM 1494 O O . TYR A 1 197 ? 12.944 -2.905 -12.769 1.00 93.88 197 TYR A O 1
ATOM 1502 N N . CYS A 1 198 ? 12.220 -1.055 -13.824 1.00 91.19 198 CYS A N 1
ATOM 1503 C CA . CYS A 1 198 ? 12.027 -0.195 -12.668 1.00 91.19 198 CYS A CA 1
ATOM 1504 C C . CYS A 1 198 ? 10.684 0.532 -12.806 1.00 91.19 198 CYS A C 1
ATOM 1506 O O . CYS A 1 198 ? 10.431 1.257 -13.770 1.00 91.19 198 CYS A O 1
ATOM 1508 N N . ARG A 1 199 ? 9.798 0.329 -11.832 1.00 86.50 199 ARG A N 1
ATOM 1509 C CA . ARG A 1 199 ? 8.502 0.996 -11.730 1.00 86.50 199 ARG A CA 1
ATOM 1510 C C . ARG A 1 199 ? 8.608 2.161 -10.753 1.00 86.50 199 ARG A C 1
ATOM 1512 O O . ARG A 1 199 ? 8.786 1.965 -9.552 1.00 86.50 199 ARG A O 1
ATOM 1519 N N . ARG A 1 200 ? 8.411 3.378 -11.253 1.00 77.62 200 ARG A N 1
ATOM 1520 C CA . ARG A 1 200 ? 8.406 4.605 -10.451 1.00 77.62 200 ARG A CA 1
ATOM 1521 C C . ARG A 1 200 ? 7.028 4.857 -9.830 1.00 77.62 200 ARG A C 1
ATOM 1523 O O . ARG A 1 200 ? 5.985 4.523 -10.390 1.00 77.62 200 ARG A O 1
ATOM 1530 N N . PHE A 1 201 ? 7.019 5.502 -8.661 1.00 57.94 201 PHE A N 1
ATOM 1531 C CA . PHE A 1 201 ? 5.844 5.681 -7.786 1.00 57.94 201 PHE A CA 1
ATOM 1532 C C . PHE A 1 201 ? 4.671 6.479 -8.411 1.00 57.94 201 PHE A C 1
ATOM 1534 O O . PHE A 1 201 ? 3.564 6.461 -7.879 1.00 57.94 201 PHE A O 1
ATOM 1541 N N . ARG A 1 202 ? 4.886 7.170 -9.541 1.00 59.00 202 ARG A N 1
ATOM 1542 C CA . ARG A 1 202 ? 3.873 7.934 -10.299 1.00 59.00 202 ARG A CA 1
ATOM 1543 C C . ARG A 1 202 ? 3.738 7.421 -11.737 1.00 59.00 202 ARG A C 1
ATOM 1545 O O . ARG A 1 202 ? 3.971 8.161 -12.680 1.00 59.00 202 ARG A O 1
ATOM 1552 N N . TYR A 1 203 ? 3.407 6.140 -11.884 1.00 64.38 203 TYR A N 1
ATOM 1553 C CA . TYR A 1 203 ? 3.153 5.451 -13.164 1.00 64.38 203 TYR A CA 1
ATOM 1554 C C . TYR A 1 203 ? 4.298 5.446 -14.189 1.00 64.38 203 TYR A C 1
ATOM 1556 O O . TYR A 1 203 ? 4.096 4.959 -15.294 1.00 64.38 203 TYR A O 1
ATOM 1564 N N . GLY A 1 204 ? 5.490 5.934 -13.845 1.00 77.50 204 GLY A N 1
ATOM 1565 C CA . GLY A 1 204 ? 6.649 5.813 -14.720 1.00 77.50 204 GLY A CA 1
ATOM 1566 C C . GLY A 1 204 ? 7.151 4.372 -14.768 1.00 77.50 204 GLY A C 1
ATOM 1567 O O . GLY A 1 204 ? 7.197 3.697 -13.738 1.00 77.50 204 GLY A O 1
ATOM 1568 N N . PHE A 1 205 ? 7.537 3.913 -15.950 1.00 88.00 205 PHE A N 1
ATOM 1569 C CA . PHE A 1 205 ? 8.131 2.600 -16.168 1.00 88.00 205 PHE A CA 1
ATOM 1570 C C . PHE A 1 205 ? 9.398 2.757 -16.988 1.00 88.00 205 PHE A C 1
ATOM 1572 O O . PHE A 1 205 ? 9.376 3.319 -18.076 1.00 88.00 205 PHE A O 1
ATOM 1579 N N . GLU A 1 206 ? 10.500 2.241 -16.472 1.00 91.81 206 GLU A N 1
ATOM 1580 C CA . GLU A 1 206 ? 11.756 2.120 -17.199 1.00 91.81 206 GLU A CA 1
ATOM 1581 C C . GLU A 1 206 ? 12.035 0.634 -17.373 1.00 91.81 206 GLU A C 1
ATOM 1583 O O . GLU A 1 206 ? 11.910 -0.134 -16.421 1.00 91.81 206 GLU A O 1
ATOM 1588 N N . ALA A 1 207 ? 12.371 0.210 -18.584 1.00 94.69 207 ALA A N 1
ATOM 1589 C CA . ALA A 1 207 ? 12.729 -1.167 -18.868 1.00 94.69 207 ALA A CA 1
ATOM 1590 C C . ALA A 1 207 ? 13.851 -1.222 -19.900 1.00 94.69 207 ALA A C 1
ATOM 1592 O O . ALA A 1 207 ? 13.935 -0.388 -20.797 1.00 94.69 207 ALA A O 1
ATOM 1593 N N . GLU A 1 208 ? 14.704 -2.226 -19.800 1.00 96.81 208 GLU A N 1
ATOM 1594 C CA . GLU A 1 208 ? 15.656 -2.569 -20.841 1.00 96.81 208 GLU A CA 1
ATOM 1595 C C . GLU A 1 208 ? 15.659 -4.072 -21.063 1.00 96.81 208 GLU A C 1
ATOM 1597 O O . GLU A 1 208 ? 15.570 -4.850 -20.118 1.00 96.81 208 GLU A O 1
ATOM 1602 N N . PHE A 1 209 ? 15.737 -4.487 -22.318 1.00 97.31 209 PHE A N 1
ATOM 1603 C CA . PHE A 1 209 ? 15.578 -5.890 -22.681 1.00 97.31 209 PHE A CA 1
ATOM 1604 C C . PHE A 1 209 ? 16.252 -6.187 -24.013 1.00 97.31 209 PHE A C 1
ATOM 1606 O O . PHE A 1 209 ? 16.354 -5.318 -24.883 1.00 97.31 209 PHE A O 1
ATOM 1613 N N . LEU A 1 210 ? 16.729 -7.418 -24.169 1.00 97.69 210 LEU A N 1
ATOM 1614 C CA . LEU A 1 210 ? 17.219 -7.921 -25.446 1.00 97.69 210 LEU A CA 1
ATOM 1615 C C . LEU A 1 210 ? 16.036 -8.299 -26.329 1.00 97.69 210 LEU A C 1
ATOM 1617 O O . LEU A 1 210 ? 15.110 -8.961 -25.866 1.00 97.69 210 LEU A O 1
ATOM 1621 N N . VAL A 1 211 ? 16.078 -7.897 -27.595 1.00 96.94 211 VAL A N 1
ATOM 1622 C CA . VAL A 1 211 ? 15.016 -8.163 -28.574 1.00 96.94 211 VAL A CA 1
ATOM 1623 C C . VAL A 1 211 ? 15.579 -8.081 -29.991 1.00 96.94 211 VAL A C 1
ATOM 1625 O O . VAL A 1 211 ? 16.606 -7.437 -30.218 1.00 96.94 211 VAL A O 1
ATOM 1628 N N . ASP A 1 212 ? 14.925 -8.744 -30.942 1.00 96.88 212 ASP A N 1
ATOM 1629 C CA . ASP A 1 212 ? 15.188 -8.515 -32.361 1.00 96.88 212 ASP A CA 1
ATOM 1630 C C . ASP A 1 212 ? 14.603 -7.168 -32.822 1.00 96.88 212 ASP A C 1
ATOM 1632 O O . ASP A 1 212 ? 13.557 -6.727 -32.345 1.00 96.88 212 ASP A O 1
ATOM 1636 N N . GLU A 1 213 ? 15.279 -6.508 -33.762 1.00 95.50 213 GLU A N 1
ATOM 1637 C CA . GLU A 1 213 ? 14.841 -5.210 -34.287 1.00 95.50 213 GLU A CA 1
ATOM 1638 C C . GLU A 1 213 ? 13.447 -5.301 -34.915 1.00 95.50 213 GLU A C 1
ATOM 1640 O O . GLU A 1 213 ? 12.621 -4.419 -34.694 1.00 95.50 213 GLU A O 1
ATOM 1645 N N . HIS A 1 214 ? 13.163 -6.388 -35.638 1.00 94.38 214 HIS A N 1
ATOM 1646 C CA . HIS A 1 214 ? 11.886 -6.572 -36.315 1.00 94.38 214 HIS A CA 1
ATOM 1647 C C . HIS A 1 214 ? 10.730 -6.737 -35.324 1.00 94.38 214 HIS A C 1
ATOM 1649 O O . HIS A 1 214 ? 9.703 -6.078 -35.466 1.00 94.38 214 HIS A O 1
ATOM 1655 N N . GLU A 1 215 ? 10.916 -7.559 -34.290 1.00 93.00 215 GLU A N 1
ATOM 1656 C CA . GLU A 1 215 ? 9.899 -7.782 -33.252 1.00 93.00 215 GLU A CA 1
ATOM 1657 C C . GLU A 1 215 ? 9.587 -6.490 -32.487 1.00 93.00 215 GLU A C 1
ATOM 1659 O O . GLU A 1 215 ? 8.435 -6.201 -32.167 1.00 93.00 215 GLU A O 1
ATOM 1664 N N . LEU A 1 216 ? 10.605 -5.656 -32.246 1.00 92.00 216 LEU A N 1
ATOM 1665 C CA . LEU A 1 216 ? 10.417 -4.349 -31.622 1.00 92.00 216 LEU A CA 1
ATOM 1666 C C . LEU A 1 216 ? 9.622 -3.381 -32.517 1.00 92.00 216 LEU A C 1
ATOM 1668 O O . LEU A 1 216 ? 8.788 -2.620 -32.018 1.00 92.00 216 LEU A O 1
ATOM 1672 N N . GLU A 1 217 ? 9.882 -3.385 -33.826 1.00 90.38 217 GLU A N 1
ATOM 1673 C CA . GLU A 1 217 ? 9.130 -2.593 -34.805 1.00 90.38 217 GLU A CA 1
ATOM 1674 C C . GLU A 1 217 ? 7.663 -3.006 -34.879 1.00 90.38 217 GLU A C 1
ATOM 1676 O O . GLU A 1 217 ? 6.793 -2.132 -34.867 1.00 90.38 217 GLU A O 1
ATOM 1681 N N . VAL A 1 218 ? 7.394 -4.313 -34.915 1.00 88.81 218 VAL A N 1
ATOM 1682 C CA . VAL A 1 218 ? 6.036 -4.870 -34.912 1.00 88.81 218 VAL A CA 1
ATOM 1683 C C . VAL A 1 218 ? 5.305 -4.462 -33.636 1.00 88.81 218 VAL A C 1
ATOM 1685 O O . VAL A 1 218 ? 4.241 -3.850 -33.709 1.00 88.81 218 VAL A O 1
ATOM 1688 N N . TRP A 1 219 ? 5.918 -4.683 -32.473 1.00 86.81 219 TRP A N 1
ATOM 1689 C CA . TRP A 1 219 ? 5.345 -4.344 -31.169 1.00 86.81 219 TRP A CA 1
ATOM 1690 C C . TRP A 1 219 ? 4.914 -2.873 -31.063 1.00 86.81 219 TRP A C 1
ATOM 1692 O O . TRP A 1 219 ? 3.787 -2.580 -30.671 1.00 86.81 219 TRP A O 1
ATOM 1702 N N . LEU A 1 220 ? 5.742 -1.924 -31.512 1.00 82.81 220 LEU A N 1
ATOM 1703 C CA . LEU A 1 220 ? 5.391 -0.495 -31.483 1.00 82.81 220 LEU A CA 1
ATOM 1704 C C . LEU A 1 220 ? 4.306 -0.083 -32.486 1.00 82.81 220 LEU A C 1
ATOM 1706 O O . LEU A 1 220 ? 3.622 0.926 -32.272 1.00 82.81 220 LEU A O 1
ATOM 1710 N N . GLN A 1 221 ? 4.161 -0.824 -33.584 1.00 80.19 221 GLN A N 1
ATOM 1711 C CA . GLN A 1 221 ? 3.111 -0.596 -34.576 1.00 80.19 221 GLN A CA 1
ATOM 1712 C C . GLN A 1 221 ? 1.771 -1.187 -34.128 1.00 80.19 221 GLN A C 1
ATOM 1714 O O . GLN A 1 221 ? 0.732 -0.565 -34.357 1.00 80.19 221 GLN A O 1
ATOM 1719 N N . GLU A 1 222 ? 1.798 -2.351 -33.480 1.00 75.56 222 GLU A N 1
ATOM 1720 C CA . GLU A 1 222 ? 0.612 -3.116 -33.093 1.00 75.56 222 GLU A CA 1
ATOM 1721 C C . GLU A 1 222 ? 0.042 -2.718 -31.728 1.00 75.56 222 GLU A C 1
ATOM 1723 O O . GLU A 1 222 ? -1.178 -2.744 -31.549 1.00 75.56 222 GLU A O 1
ATOM 1728 N N . GLU A 1 223 ? 0.871 -2.309 -30.765 1.00 63.16 223 GLU A N 1
ATOM 1729 C CA . GLU A 1 223 ? 0.370 -2.045 -29.419 1.00 63.16 223 GLU A CA 1
ATOM 1730 C C . GLU A 1 223 ? -0.506 -0.797 -29.338 1.00 63.16 223 GLU A C 1
ATOM 1732 O O . GLU A 1 223 ? -0.077 0.334 -29.566 1.00 63.16 223 GLU A O 1
ATOM 1737 N N . THR A 1 224 ? -1.736 -0.959 -28.862 1.00 53.97 224 THR A N 1
ATOM 1738 C CA . THR A 1 224 ? -2.451 0.105 -28.153 1.00 53.97 224 THR A CA 1
ATOM 1739 C C . THR A 1 224 ? -1.724 0.405 -26.843 1.00 53.97 224 THR A C 1
ATOM 1741 O O . THR A 1 224 ? -2.104 -0.097 -25.789 1.00 53.97 224 THR A O 1
ATOM 1744 N N . PHE A 1 225 ? -0.691 1.255 -26.901 1.00 59.28 225 PHE A N 1
ATOM 1745 C CA . PHE A 1 225 ? -0.212 1.986 -25.724 1.00 59.28 225 PHE A CA 1
ATOM 1746 C C . PHE A 1 225 ? -1.419 2.561 -24.962 1.00 59.28 225 PHE A C 1
ATOM 1748 O O . PHE A 1 225 ? -2.427 2.874 -25.602 1.00 59.28 225 PHE A O 1
ATOM 1755 N N . PRO A 1 226 ? -1.337 2.764 -23.636 1.00 53.09 226 PRO A N 1
ATOM 1756 C CA . PRO A 1 226 ? -2.474 3.151 -22.785 1.00 53.09 226 PRO A CA 1
ATOM 1757 C C . PRO A 1 226 ? -3.174 4.482 -23.148 1.00 53.09 226 PRO A C 1
ATOM 1759 O O . PRO A 1 226 ? -4.108 4.898 -22.466 1.00 53.09 226 PRO A O 1
ATOM 1762 N N . PHE A 1 227 ? -2.759 5.149 -24.224 1.00 54.69 227 PHE A N 1
ATOM 1763 C CA . PHE A 1 227 ? -3.409 6.312 -24.809 1.00 54.69 227 PHE A CA 1
ATOM 1764 C C . PHE A 1 227 ? -4.458 5.861 -25.830 1.00 54.69 227 PHE A C 1
ATOM 1766 O O . PHE A 1 227 ? -4.143 5.472 -26.954 1.00 54.69 227 PHE A O 1
ATOM 1773 N N . HIS A 1 228 ? -5.719 5.884 -25.398 1.00 48.28 228 HIS A N 1
ATOM 1774 C CA . HIS A 1 228 ? -6.874 5.423 -26.170 1.00 48.28 228 HIS A CA 1
ATOM 1775 C C . HIS A 1 228 ? -7.285 6.336 -27.331 1.00 48.28 228 HIS A C 1
ATOM 1777 O O . HIS A 1 228 ? -8.050 5.894 -28.186 1.00 48.28 228 HIS A O 1
ATOM 1783 N N . ASP A 1 229 ? -6.761 7.557 -27.403 1.00 48.75 229 ASP A N 1
ATOM 1784 C CA . ASP A 1 229 ? -7.255 8.560 -28.334 1.00 48.75 229 ASP A CA 1
ATOM 1785 C C . ASP A 1 229 ? -6.121 9.040 -29.246 1.00 48.75 229 ASP A C 1
ATOM 1787 O O . ASP A 1 229 ? -5.157 9.654 -28.804 1.00 48.75 229 ASP A O 1
ATOM 1791 N N . GLU A 1 230 ? -6.276 8.736 -30.535 1.00 52.44 230 GLU A N 1
ATOM 1792 C CA . GLU A 1 230 ? -5.432 9.151 -31.662 1.00 52.44 230 GLU A CA 1
ATOM 1793 C C . GLU A 1 230 ? -4.081 8.430 -31.766 1.00 52.44 230 GLU A C 1
ATOM 1795 O O . GLU A 1 230 ? -3.138 8.684 -31.026 1.00 52.44 230 GLU A O 1
ATOM 1800 N N . THR A 1 231 ? -3.972 7.536 -32.758 1.00 52.56 231 THR A N 1
ATOM 1801 C CA . THR A 1 231 ? -2.715 6.903 -33.181 1.00 52.56 231 THR A CA 1
ATOM 1802 C C . THR A 1 231 ? -1.672 7.986 -33.457 1.00 52.56 231 THR A C 1
ATOM 1804 O O . THR A 1 231 ? -1.742 8.635 -34.510 1.00 52.56 231 THR A O 1
ATOM 1807 N N . PRO A 1 232 ? -0.690 8.195 -32.563 1.00 53.00 232 PRO A N 1
ATOM 1808 C CA . PRO A 1 232 ? 0.407 9.085 -32.869 1.00 53.00 232 PRO A CA 1
ATOM 1809 C C . PRO A 1 232 ? 1.165 8.493 -34.053 1.00 53.00 232 PRO A C 1
ATOM 1811 O O . PRO A 1 232 ? 1.119 7.289 -34.299 1.00 53.00 232 PRO A O 1
ATOM 1814 N N . ASN A 1 233 ? 1.890 9.313 -34.801 1.00 57.34 233 ASN A N 1
ATOM 1815 C CA . ASN A 1 233 ? 2.790 8.805 -35.827 1.00 57.34 233 ASN A CA 1
ATOM 1816 C C . ASN A 1 233 ? 3.957 8.053 -35.148 1.00 57.34 233 ASN A C 1
ATOM 1818 O O . ASN A 1 233 ? 4.998 8.644 -34.865 1.00 57.34 233 ASN A O 1
ATOM 1822 N N . ARG A 1 234 ? 3.754 6.765 -34.830 1.00 68.69 234 ARG A N 1
ATOM 1823 C CA . ARG A 1 234 ? 4.675 5.868 -34.103 1.00 68.69 234 ARG A CA 1
ATOM 1824 C C . ARG A 1 234 ? 5.803 5.359 -35.003 1.00 68.69 234 ARG A C 1
ATOM 1826 O O . ARG A 1 234 ? 6.098 4.171 -35.051 1.00 68.69 234 ARG A O 1
ATOM 1833 N N . GLN A 1 235 ? 6.416 6.257 -35.763 1.00 75.12 235 GLN A N 1
ATOM 1834 C CA . GLN A 1 235 ? 7.513 5.904 -36.653 1.00 75.12 235 GLN A CA 1
ATOM 1835 C C . GLN A 1 235 ? 8.838 5.965 -35.908 1.00 75.12 235 GLN A C 1
ATOM 1837 O O . GLN A 1 235 ? 9.206 6.995 -35.334 1.00 75.12 235 GLN A O 1
ATOM 1842 N N . PHE A 1 236 ? 9.574 4.862 -35.971 1.00 84.00 236 PHE A N 1
ATOM 1843 C CA . PHE A 1 236 ? 10.983 4.863 -35.636 1.00 84.00 236 PHE A CA 1
ATOM 1844 C C . PHE A 1 236 ? 11.760 5.792 -36.567 1.00 84.00 236 PHE A C 1
ATOM 1846 O O . PHE A 1 236 ? 11.503 5.877 -37.769 1.00 84.00 236 PHE A O 1
ATOM 1853 N N . LYS A 1 237 ? 12.732 6.494 -35.991 1.00 91.38 237 LYS A N 1
ATOM 1854 C CA . LYS A 1 237 ? 13.724 7.283 -36.717 1.00 91.38 237 LYS A CA 1
ATOM 1855 C C . LYS A 1 237 ? 15.090 6.658 -36.506 1.00 91.38 237 LYS A C 1
ATOM 1857 O O . LYS A 1 237 ? 15.403 6.231 -35.397 1.00 91.38 237 LYS A O 1
ATOM 1862 N N . GLU A 1 238 ? 15.912 6.647 -37.547 1.00 94.88 238 GLU A N 1
ATOM 1863 C CA . GLU A 1 238 ? 17.294 6.205 -37.402 1.00 94.88 238 GLU A CA 1
ATOM 1864 C C . GLU A 1 238 ? 18.107 7.190 -36.556 1.00 94.88 238 GLU A C 1
ATOM 1866 O O . GLU A 1 238 ? 18.014 8.415 -36.703 1.00 94.88 238 GLU A O 1
ATOM 1871 N N . ILE A 1 239 ? 18.940 6.635 -35.681 1.00 92.56 239 ILE A N 1
ATOM 1872 C CA . ILE A 1 239 ? 19.909 7.383 -34.887 1.00 92.56 239 ILE A CA 1
ATOM 1873 C C . ILE A 1 239 ? 21.086 7.744 -35.799 1.00 92.56 239 ILE A C 1
ATOM 1875 O O . ILE A 1 239 ? 21.961 6.926 -36.067 1.00 92.56 239 ILE A O 1
ATOM 1879 N N . VAL A 1 240 ? 21.096 8.987 -36.283 1.00 90.88 240 VAL A N 1
ATOM 1880 C CA . VAL A 1 240 ? 22.191 9.549 -37.101 1.00 90.88 240 VAL A CA 1
ATOM 1881 C C . VAL A 1 240 ? 23.285 10.219 -36.263 1.00 90.88 240 VAL A C 1
ATOM 1883 O O . VAL A 1 240 ? 24.421 10.357 -36.711 1.00 90.88 240 VAL A O 1
ATOM 1886 N N . THR A 1 241 ? 22.947 10.622 -35.039 1.00 92.00 241 THR A N 1
ATOM 1887 C CA . THR A 1 241 ? 23.858 11.222 -34.057 1.00 92.00 241 THR A CA 1
ATOM 1888 C C . THR A 1 241 ? 23.796 10.376 -32.793 1.00 92.00 241 THR A C 1
ATOM 1890 O O . THR A 1 241 ? 22.678 10.104 -32.357 1.00 92.00 241 THR A O 1
ATOM 1893 N N . PRO A 1 242 ? 24.935 9.993 -32.180 1.00 93.50 242 PRO A N 1
ATOM 1894 C CA . PRO A 1 242 ? 24.928 9.150 -30.992 1.00 93.50 242 PRO A CA 1
ATOM 1895 C C . PRO A 1 242 ? 23.996 9.680 -29.902 1.00 93.50 242 PRO A C 1
ATOM 1897 O O . PRO A 1 242 ? 24.057 10.855 -29.536 1.00 93.50 242 PRO A O 1
ATOM 1900 N N . GLU A 1 243 ? 23.151 8.799 -29.383 1.00 92.31 243 GLU A N 1
ATOM 1901 C CA . GLU A 1 243 ? 22.114 9.132 -28.419 1.00 92.31 243 GLU A CA 1
ATOM 1902 C C . GLU A 1 243 ? 22.466 8.552 -27.050 1.00 92.31 243 GLU A C 1
ATOM 1904 O O . GLU A 1 243 ? 22.721 7.358 -26.909 1.00 92.31 243 GLU A O 1
ATOM 1909 N N . THR A 1 244 ? 22.488 9.400 -26.021 1.00 93.56 244 THR A N 1
ATOM 1910 C CA . THR A 1 244 ? 22.664 8.938 -24.641 1.00 93.56 244 THR A CA 1
ATOM 1911 C C . THR A 1 244 ? 21.308 8.589 -24.035 1.00 93.56 244 THR A C 1
ATOM 1913 O O . THR A 1 244 ? 20.358 9.384 -24.041 1.00 93.56 244 THR A O 1
ATOM 1916 N N . VAL A 1 245 ? 21.229 7.382 -23.496 1.00 92.38 245 VAL A N 1
ATOM 1917 C CA . VAL A 1 245 ? 20.122 6.871 -22.698 1.00 92.38 245 VAL A CA 1
ATOM 1918 C C . VAL A 1 245 ? 20.553 6.893 -21.240 1.00 92.38 245 VAL A C 1
ATOM 1920 O O . VAL A 1 245 ? 21.627 6.396 -20.904 1.00 92.38 245 VAL A O 1
ATOM 1923 N N . LEU A 1 246 ? 19.721 7.476 -20.381 1.00 90.75 246 LEU A N 1
ATOM 1924 C CA . LEU A 1 246 ? 19.863 7.353 -18.935 1.00 90.75 246 LEU A CA 1
ATOM 1925 C C . LEU A 1 246 ? 19.143 6.070 -18.515 1.00 90.75 246 LEU A C 1
ATOM 1927 O O . LEU A 1 246 ? 17.967 5.902 -18.828 1.00 90.75 246 LEU A O 1
ATOM 1931 N N . ARG A 1 247 ? 19.868 5.163 -17.867 1.00 91.56 247 ARG A N 1
ATOM 1932 C CA . ARG A 1 247 ? 19.334 3.923 -17.295 1.00 91.56 247 ARG A CA 1
ATOM 1933 C C . ARG A 1 247 ? 18.881 4.198 -15.861 1.00 91.56 247 ARG A C 1
ATOM 1935 O O . ARG A 1 247 ? 19.394 5.125 -15.229 1.00 91.56 247 ARG A O 1
ATOM 1942 N N . ALA A 1 248 ? 17.950 3.394 -15.356 1.00 88.12 248 ALA A N 1
ATOM 1943 C CA . ALA A 1 248 ? 17.559 3.455 -13.952 1.00 88.12 248 ALA A CA 1
ATOM 1944 C C . ALA A 1 248 ? 18.794 3.224 -13.061 1.00 88.12 248 ALA A C 1
ATOM 1946 O O . ALA A 1 248 ? 19.628 2.369 -13.369 1.00 88.12 248 ALA A O 1
ATOM 1947 N N . GLU A 1 249 ? 18.932 3.986 -11.973 1.00 87.88 249 GLU A N 1
ATOM 1948 C CA . GLU A 1 249 ? 20.087 3.873 -11.064 1.00 87.88 249 GLU A CA 1
ATOM 1949 C C . GLU A 1 249 ? 20.126 2.519 -10.349 1.00 87.88 249 GLU A C 1
ATOM 1951 O O . GLU A 1 249 ? 21.168 2.096 -9.851 1.00 87.88 249 GLU A O 1
ATOM 1956 N N . GLU A 1 250 ? 18.979 1.848 -10.286 1.00 88.00 250 GLU A N 1
ATOM 1957 C CA . GLU A 1 250 ? 18.825 0.540 -9.679 1.00 88.00 250 GLU A CA 1
ATOM 1958 C C . GLU A 1 250 ? 19.262 -0.608 -10.597 1.00 88.00 250 GLU A C 1
ATOM 1960 O O . GLU A 1 250 ? 19.418 -1.725 -10.102 1.00 88.00 250 GLU A O 1
ATOM 1965 N N . PHE A 1 251 ? 19.471 -0.355 -11.896 1.00 89.81 251 PHE A N 1
ATOM 1966 C CA . PHE A 1 251 ? 19.958 -1.370 -12.830 1.00 89.81 251 PHE A CA 1
ATOM 1967 C C . PHE A 1 251 ? 21.450 -1.620 -12.652 1.00 89.81 251 PHE A C 1
ATOM 1969 O O . PHE A 1 251 ? 22.260 -0.713 -12.458 1.00 89.81 251 PHE A O 1
ATOM 1976 N N . SER A 1 252 ? 21.841 -2.875 -12.813 1.00 87.62 252 SER A N 1
ATOM 1977 C CA . SER A 1 252 ? 23.241 -3.276 -12.792 1.00 87.62 252 SER A CA 1
ATOM 1978 C C . SER A 1 252 ? 24.035 -2.622 -13.937 1.00 87.62 252 SER A C 1
ATOM 1980 O O . SER A 1 252 ? 23.624 -2.604 -15.101 1.00 87.62 252 SER A O 1
ATOM 1982 N N . GLY A 1 253 ? 25.227 -2.100 -13.633 1.00 89.94 253 GLY A N 1
ATOM 1983 C CA . GLY A 1 253 ? 26.149 -1.520 -14.617 1.00 89.94 253 GLY A CA 1
ATOM 1984 C C . GLY A 1 253 ? 26.127 0.016 -14.677 1.00 89.94 253 GLY A C 1
ATOM 1985 O O . GLY A 1 253 ? 25.766 0.663 -13.701 1.00 89.94 253 GLY A O 1
ATOM 1986 N N . PRO A 1 254 ? 26.586 0.629 -15.784 1.00 91.06 254 PRO A N 1
ATOM 1987 C CA . PRO A 1 254 ? 26.647 2.087 -15.906 1.00 91.06 254 PRO A CA 1
ATOM 1988 C C . PRO A 1 254 ? 25.255 2.721 -16.008 1.00 91.06 254 PRO A C 1
ATOM 1990 O O . PRO A 1 254 ? 24.436 2.253 -16.789 1.00 91.06 254 PRO A O 1
ATOM 1993 N N . ASN A 1 255 ? 25.020 3.853 -15.344 1.00 91.00 255 ASN A N 1
ATOM 1994 C CA . ASN A 1 255 ? 23.723 4.559 -15.376 1.00 91.00 255 ASN A CA 1
ATOM 1995 C C . ASN A 1 255 ? 23.426 5.239 -16.727 1.00 91.00 255 ASN A C 1
ATOM 1997 O O . ASN A 1 255 ? 22.414 5.914 -16.890 1.00 91.00 255 ASN A O 1
ATOM 2001 N N . THR A 1 256 ? 24.320 5.101 -17.706 1.00 92.38 256 THR A N 1
ATOM 2002 C CA . THR A 1 256 ? 24.170 5.673 -19.042 1.00 92.38 256 THR A CA 1
ATOM 2003 C C . THR A 1 256 ? 24.610 4.675 -20.102 1.00 92.38 256 THR A C 1
ATOM 2005 O O . THR A 1 256 ? 25.681 4.080 -19.966 1.00 92.38 256 THR A O 1
ATOM 2008 N N . ALA A 1 257 ? 23.848 4.562 -21.185 1.00 93.06 257 ALA A N 1
ATOM 2009 C CA . ALA A 1 257 ? 24.247 3.871 -22.407 1.00 93.06 257 ALA A CA 1
ATOM 2010 C C . ALA A 1 257 ? 24.331 4.877 -23.562 1.00 93.06 257 ALA A C 1
ATO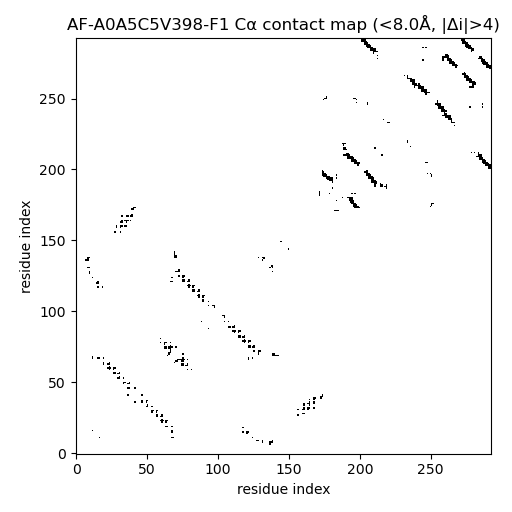M 2012 O O . ALA A 1 257 ? 23.500 5.777 -23.661 1.00 93.06 257 ALA A O 1
ATOM 2013 N N . THR A 1 258 ? 25.335 4.748 -24.429 1.00 95.44 258 THR A N 1
ATOM 2014 C CA . THR A 1 258 ? 25.470 5.600 -25.620 1.00 95.44 258 THR A CA 1
ATOM 2015 C C . THR A 1 258 ? 25.238 4.759 -26.860 1.00 95.44 258 THR A C 1
ATOM 2017 O O . THR A 1 258 ? 26.102 3.969 -27.237 1.00 95.44 258 THR A O 1
ATOM 2020 N N . VAL A 1 259 ? 24.102 4.983 -27.512 1.00 95.56 259 VAL A N 1
ATOM 2021 C CA . VAL A 1 259 ? 23.683 4.272 -28.718 1.00 95.56 259 VAL A CA 1
ATOM 2022 C C . VAL A 1 259 ? 24.216 5.012 -29.935 1.00 95.56 259 VAL A C 1
ATOM 2024 O O . VAL A 1 259 ? 23.839 6.153 -30.195 1.00 95.56 259 VAL A O 1
ATOM 2027 N N . LYS A 1 260 ? 25.138 4.388 -30.670 1.00 94.88 260 LYS A N 1
ATOM 2028 C CA . LYS A 1 260 ? 25.772 5.005 -31.849 1.00 94.88 260 LYS A CA 1
ATOM 2029 C C . LYS A 1 260 ? 24.994 4.759 -33.137 1.00 94.88 260 LYS A C 1
ATOM 2031 O O . LYS A 1 260 ? 25.028 5.613 -34.016 1.00 94.88 260 LYS A O 1
ATOM 2036 N N . ALA A 1 261 ? 24.338 3.607 -33.237 1.00 94.12 261 ALA A N 1
ATOM 2037 C CA . ALA A 1 261 ? 23.545 3.192 -34.382 1.00 94.12 261 ALA A CA 1
ATOM 2038 C C . ALA A 1 261 ? 22.326 2.405 -33.895 1.00 94.12 261 ALA A C 1
ATOM 2040 O O . ALA A 1 261 ? 22.449 1.504 -33.065 1.00 94.12 261 ALA A O 1
ATOM 2041 N N . GLY A 1 262 ? 21.150 2.744 -34.417 1.00 95.31 262 GLY A N 1
ATOM 2042 C CA . GLY A 1 262 ? 19.911 2.104 -34.005 1.00 95.31 262 GLY A CA 1
ATOM 2043 C C . GLY A 1 262 ? 18.679 2.939 -34.304 1.00 95.31 262 GLY A C 1
ATOM 2044 O O . GLY A 1 262 ? 18.703 3.783 -35.203 1.00 95.31 262 GLY A O 1
ATOM 2045 N N . LEU A 1 263 ? 17.614 2.697 -33.548 1.00 94.75 263 LEU A N 1
ATOM 2046 C CA . LEU A 1 263 ? 16.309 3.313 -33.764 1.00 94.75 263 LEU A CA 1
ATOM 2047 C C . LEU A 1 263 ? 15.869 4.095 -32.532 1.00 94.75 263 LEU A C 1
ATOM 2049 O O . LEU A 1 263 ? 16.115 3.689 -31.400 1.00 94.75 263 LEU A O 1
ATOM 2053 N N . VAL A 1 264 ? 15.173 5.205 -32.747 1.00 94.19 264 VAL A N 1
ATOM 2054 C CA . VAL A 1 264 ? 14.541 5.976 -31.679 1.00 94.19 264 VAL A CA 1
ATOM 2055 C C . VAL A 1 264 ? 13.095 6.291 -32.031 1.00 94.19 264 VAL A C 1
ATOM 2057 O O . VAL A 1 264 ? 12.784 6.747 -33.131 1.00 94.19 264 VAL A O 1
ATOM 2060 N N . SER A 1 265 ? 12.203 6.062 -31.074 1.00 90.81 265 SER A N 1
ATOM 2061 C CA . SER A 1 265 ? 10.804 6.473 -31.122 1.00 90.81 265 SER A CA 1
ATOM 2062 C C . SER A 1 265 ? 10.495 7.291 -29.877 1.00 90.81 265 SER A C 1
ATOM 2064 O O . SER A 1 265 ? 10.915 6.948 -28.770 1.00 90.81 265 SER A O 1
ATOM 2066 N N . ARG A 1 266 ? 9.811 8.418 -30.058 1.00 89.06 266 ARG A N 1
ATOM 2067 C CA . ARG A 1 266 ? 9.410 9.310 -28.968 1.00 89.06 266 ARG A CA 1
ATOM 2068 C C . ARG A 1 266 ? 7.989 9.766 -29.204 1.00 89.06 266 ARG A C 1
ATOM 2070 O O . ARG A 1 266 ? 7.658 10.203 -30.305 1.00 89.06 266 ARG A O 1
ATOM 2077 N N . TYR A 1 267 ? 7.204 9.731 -28.147 1.00 85.56 267 TYR A N 1
ATOM 2078 C CA . TYR A 1 267 ? 5.861 10.271 -28.117 1.00 85.56 267 TYR A CA 1
ATOM 2079 C C . TYR A 1 267 ? 5.695 11.117 -26.861 1.00 85.56 267 TYR A C 1
ATOM 2081 O O . TYR A 1 267 ? 6.173 10.745 -25.792 1.00 85.56 267 TYR A O 1
ATOM 2089 N N . ASN A 1 268 ? 5.026 12.253 -27.012 1.00 81.44 268 ASN A N 1
ATOM 2090 C CA . ASN A 1 268 ? 4.628 13.128 -25.922 1.00 81.44 268 ASN A CA 1
ATOM 2091 C C . ASN A 1 268 ? 3.220 13.637 -26.258 1.00 81.44 268 ASN A C 1
ATOM 2093 O O . ASN A 1 268 ? 2.985 14.079 -27.386 1.00 81.44 268 ASN A O 1
ATOM 2097 N N . ASP A 1 269 ? 2.297 13.530 -25.309 1.00 77.38 269 ASP A N 1
ATOM 2098 C CA . ASP A 1 269 ? 0.892 13.921 -25.461 1.00 77.38 269 ASP A CA 1
ATOM 2099 C C . ASP A 1 269 ? 0.659 15.441 -25.325 1.00 77.38 269 ASP A C 1
ATOM 2101 O O . ASP A 1 269 ? -0.458 15.926 -25.492 1.00 77.38 269 ASP A O 1
ATOM 2105 N N . GLY A 1 270 ? 1.706 16.213 -25.013 1.00 74.25 270 GLY A N 1
ATOM 2106 C CA . GLY A 1 270 ? 1.649 17.651 -24.752 1.00 74.25 270 GLY A CA 1
ATOM 2107 C C . GLY A 1 270 ? 1.055 18.027 -23.388 1.00 74.25 270 GLY A C 1
ATOM 2108 O O . GLY A 1 270 ? 1.163 19.186 -22.987 1.00 74.25 270 GLY A O 1
ATOM 2109 N N . ALA A 1 271 ? 0.475 17.068 -22.663 1.00 72.31 271 ALA A N 1
ATOM 2110 C CA . ALA A 1 271 ? -0.017 17.197 -21.293 1.00 72.31 271 ALA A CA 1
ATOM 2111 C C . ALA A 1 271 ? 1.027 16.748 -20.253 1.00 72.31 271 ALA A C 1
ATOM 2113 O O . ALA A 1 271 ? 0.738 16.722 -19.056 1.00 72.31 271 ALA A O 1
ATOM 2114 N N . GLY A 1 272 ? 2.243 16.442 -20.709 1.00 72.00 272 GLY A N 1
ATOM 2115 C CA . GLY A 1 272 ? 3.356 16.044 -19.861 1.00 72.00 272 GLY A CA 1
ATOM 2116 C C . GLY A 1 272 ? 3.422 14.542 -19.644 1.00 72.00 272 GLY A C 1
ATOM 2117 O O . GLY A 1 272 ? 4.029 14.129 -18.674 1.00 72.00 272 GLY A O 1
ATOM 2118 N N . SER A 1 273 ? 2.821 13.710 -20.496 1.00 77.81 273 SER A N 1
ATOM 2119 C CA . SER A 1 273 ? 3.051 12.265 -20.488 1.00 77.81 273 SER A CA 1
ATOM 2120 C C . SER A 1 273 ? 3.638 11.794 -21.813 1.00 77.81 273 SER A C 1
ATOM 2122 O O . SER A 1 273 ? 3.384 12.354 -22.883 1.00 77.81 273 SER A O 1
ATOM 2124 N N . GLY A 1 274 ? 4.483 10.772 -21.757 1.00 83.75 274 GLY A N 1
ATOM 2125 C CA . GLY A 1 274 ? 5.158 10.308 -22.953 1.00 83.75 274 GLY A CA 1
ATOM 2126 C C . GLY A 1 274 ? 5.899 9.004 -22.771 1.00 83.75 274 GLY A C 1
ATOM 2127 O O . GLY A 1 274 ? 6.121 8.520 -21.659 1.00 83.75 274 GLY A O 1
ATOM 2128 N N . TYR A 1 275 ? 6.303 8.445 -23.904 1.00 87.56 275 TYR A N 1
ATOM 2129 C CA . TYR A 1 275 ? 7.238 7.337 -23.936 1.00 87.56 275 TYR A CA 1
ATOM 2130 C C . TYR A 1 275 ? 8.417 7.659 -24.846 1.00 87.56 275 TYR A C 1
ATOM 2132 O O . TYR A 1 275 ? 8.333 8.434 -25.806 1.00 87.56 275 TYR A O 1
ATOM 2140 N N . ARG A 1 276 ? 9.530 7.000 -24.563 1.00 90.94 276 ARG A N 1
ATOM 2141 C CA . ARG A 1 276 ? 10.718 6.974 -25.399 1.00 90.94 276 ARG A CA 1
ATOM 2142 C C . ARG A 1 276 ? 11.221 5.544 -25.463 1.00 90.94 276 ARG A C 1
ATOM 2144 O O . ARG A 1 276 ? 11.387 4.896 -24.435 1.00 90.94 276 ARG A O 1
ATOM 2151 N N . VAL A 1 277 ? 11.459 5.080 -26.682 1.00 93.25 277 VAL A N 1
ATOM 2152 C CA . VAL A 1 277 ? 12.090 3.793 -26.968 1.00 93.25 277 VAL A CA 1
ATOM 2153 C C . VAL A 1 277 ? 13.349 4.063 -27.767 1.00 93.25 277 VAL A C 1
ATOM 2155 O O . VAL A 1 277 ? 13.304 4.778 -28.769 1.00 93.25 277 VAL A O 1
ATOM 2158 N N . VAL A 1 278 ? 14.471 3.515 -27.321 1.00 96.06 278 VAL A N 1
ATOM 2159 C CA . VAL A 1 278 ? 15.753 3.574 -28.026 1.00 96.06 278 VAL A CA 1
ATOM 2160 C C . VAL A 1 278 ? 16.247 2.149 -28.207 1.00 96.06 278 VAL A C 1
ATOM 2162 O O . VAL A 1 278 ? 16.383 1.428 -27.229 1.00 96.06 278 VAL A O 1
ATOM 2165 N N . TYR A 1 279 ? 16.518 1.738 -29.437 1.00 97.25 279 TYR A N 1
ATOM 2166 C CA . TYR A 1 279 ? 17.075 0.429 -29.754 1.00 97.25 279 TYR A CA 1
ATOM 2167 C C . TYR A 1 279 ? 18.532 0.571 -30.167 1.00 97.25 279 TYR A C 1
ATOM 2169 O O . TYR A 1 279 ? 18.843 1.364 -31.053 1.00 97.25 279 TYR A O 1
ATOM 2177 N N . ASP A 1 280 ? 19.412 -0.196 -29.533 1.00 97.25 280 ASP A N 1
ATOM 2178 C CA . ASP A 1 280 ? 20.827 -0.304 -29.868 1.00 97.25 280 ASP A CA 1
ATOM 2179 C C . ASP A 1 280 ? 21.062 -1.558 -30.715 1.00 97.25 280 ASP A C 1
ATOM 2181 O O . ASP A 1 280 ? 20.914 -2.681 -30.227 1.00 97.25 280 ASP A O 1
ATOM 2185 N N . ARG A 1 281 ? 21.443 -1.364 -31.985 1.00 96.56 281 ARG A N 1
ATOM 2186 C CA . ARG A 1 281 ? 21.700 -2.461 -32.932 1.00 96.56 281 ARG A CA 1
ATOM 2187 C C . ARG A 1 281 ? 22.925 -3.293 -32.554 1.00 96.56 281 ARG A C 1
ATOM 2189 O O . ARG A 1 281 ? 22.929 -4.499 -32.798 1.00 96.56 281 ARG A O 1
ATOM 2196 N N . ASP A 1 282 ? 23.945 -2.676 -31.958 1.00 95.62 282 ASP A N 1
ATOM 2197 C CA . ASP A 1 282 ? 25.185 -3.361 -31.583 1.00 95.62 282 ASP A CA 1
ATOM 2198 C C . ASP A 1 282 ? 24.948 -4.251 -30.358 1.00 95.62 282 ASP A C 1
ATOM 2200 O O . ASP A 1 282 ? 25.382 -5.404 -30.317 1.00 95.62 282 ASP A O 1
ATOM 2204 N N . ALA A 1 283 ? 24.225 -3.724 -29.367 1.00 94.75 283 ALA A N 1
ATOM 2205 C CA . ALA A 1 283 ? 23.887 -4.452 -28.146 1.00 94.75 283 ALA A CA 1
ATOM 2206 C C . ALA A 1 283 ? 22.651 -5.358 -28.290 1.00 94.75 283 ALA A C 1
ATOM 2208 O O . ALA A 1 283 ? 22.399 -6.172 -27.400 1.00 94.75 283 ALA A O 1
ATOM 2209 N N . LYS A 1 284 ? 21.878 -5.207 -29.376 1.00 97.00 284 LYS A N 1
ATOM 2210 C CA . LYS A 1 284 ? 20.544 -5.806 -29.568 1.00 97.00 284 LYS A CA 1
ATOM 2211 C C . LYS A 1 284 ? 19.621 -5.579 -28.372 1.00 97.00 284 LYS A C 1
ATOM 2213 O O . LYS A 1 284 ? 18.907 -6.482 -27.935 1.00 97.00 284 LYS A O 1
ATOM 2218 N N . ARG A 1 285 ? 19.696 -4.380 -27.795 1.00 97.00 285 ARG A N 1
ATOM 2219 C CA . ARG A 1 285 ? 18.994 -4.017 -26.563 1.00 97.00 285 ARG A CA 1
ATOM 2220 C C . ARG A 1 285 ? 18.092 -2.823 -26.812 1.00 97.00 285 ARG A C 1
ATOM 2222 O O . ARG A 1 285 ? 18.530 -1.811 -27.354 1.00 97.00 285 ARG A O 1
ATOM 2229 N N . ALA A 1 286 ? 16.845 -2.940 -26.383 1.00 96.50 286 ALA A N 1
ATOM 2230 C CA . ALA A 1 286 ? 15.916 -1.831 -26.315 1.00 96.50 286 ALA A CA 1
ATOM 2231 C C . ALA A 1 286 ? 15.956 -1.198 -24.922 1.00 96.50 286 ALA A C 1
ATOM 2233 O O . ALA A 1 286 ? 16.080 -1.892 -23.914 1.00 96.50 286 ALA A O 1
ATOM 2234 N N . TYR A 1 287 ? 15.818 0.121 -24.890 1.00 95.94 287 TYR A N 1
ATOM 2235 C CA . TYR A 1 287 ? 15.666 0.943 -23.703 1.00 95.94 287 TYR A CA 1
ATOM 2236 C C . TYR A 1 287 ? 14.326 1.659 -23.799 1.00 95.94 287 TYR A C 1
ATOM 2238 O O . TYR A 1 287 ? 14.121 2.513 -24.664 1.00 95.94 287 TYR A O 1
ATOM 2246 N N . TYR A 1 288 ? 13.416 1.287 -22.918 1.00 92.75 288 TYR A N 1
ATOM 2247 C CA . TYR A 1 288 ? 12.070 1.810 -22.814 1.00 92.75 288 TYR A CA 1
ATOM 2248 C C . TYR A 1 288 ? 11.962 2.703 -21.580 1.00 92.75 288 TYR A C 1
ATOM 2250 O O . TYR A 1 288 ? 12.344 2.313 -20.479 1.00 92.75 288 TYR A O 1
ATOM 2258 N N . SER A 1 289 ? 11.415 3.898 -21.754 1.00 91.06 289 SER A N 1
ATOM 2259 C CA . SER A 1 289 ? 11.055 4.785 -20.652 1.00 91.06 289 SER A CA 1
ATOM 2260 C C . SER A 1 289 ? 9.690 5.397 -20.914 1.00 91.06 289 SER A C 1
ATOM 2262 O O . SER A 1 289 ? 9.485 6.033 -21.947 1.00 91.06 289 SER A O 1
ATOM 2264 N N . PHE A 1 290 ? 8.790 5.244 -19.959 1.00 87.06 290 PHE A N 1
ATOM 2265 C CA . PHE A 1 290 ? 7.479 5.859 -19.901 1.00 87.06 290 PHE A CA 1
ATOM 2266 C C . PHE A 1 290 ? 7.384 6.690 -18.631 1.00 87.06 290 PHE A C 1
ATOM 2268 O O . PHE A 1 290 ? 7.818 6.249 -17.564 1.00 87.06 290 PHE A O 1
ATOM 2275 N N . GLY A 1 291 ? 6.811 7.882 -18.719 1.00 82.00 291 GLY A N 1
ATOM 2276 C CA . GLY A 1 291 ? 6.673 8.731 -17.550 1.00 82.00 291 GLY A CA 1
ATOM 2277 C C . GLY A 1 291 ? 5.862 9.986 -17.799 1.00 82.00 291 GLY A C 1
ATOM 2278 O O . GLY A 1 291 ? 5.395 10.243 -18.910 1.00 82.00 291 GLY A O 1
ATOM 2279 N N . PHE A 1 292 ? 5.719 10.744 -16.716 1.00 65.25 292 PHE A N 1
ATOM 2280 C CA . PHE A 1 292 ? 5.217 12.105 -16.749 1.00 65.25 292 PHE A CA 1
ATOM 2281 C C . PHE A 1 292 ? 6.397 13.072 -16.585 1.00 65.25 292 PHE A C 1
ATOM 2283 O O . PHE A 1 292 ? 7.167 12.904 -15.634 1.00 65.25 292 PHE A O 1
ATOM 2290 N N . ASP A 1 293 ? 6.539 14.019 -17.511 1.00 57.00 293 ASP A N 1
ATOM 2291 C CA . ASP A 1 293 ? 7.465 15.159 -17.433 1.00 57.00 293 ASP A CA 1
ATOM 2292 C C . ASP A 1 293 ? 6.955 16.226 -16.445 1.00 57.00 293 ASP A C 1
ATOM 2294 O O . ASP A 1 293 ? 5.726 16.481 -16.398 1.00 57.00 293 ASP A O 1
#

Solvent-accessible surface area (backbone atoms only — not comparable to full-atom values): 16087 Å² total; per-residue (Å²): 134,80,77,77,80,77,73,75,67,89,73,71,52,69,68,50,51,52,50,41,51,52,49,32,52,51,23,52,50,51,35,22,40,41,57,19,45,60,75,42,90,61,56,72,68,54,42,50,53,43,57,60,60,31,49,64,34,51,50,41,27,52,22,35,47,36,17,58,77,50,54,33,51,68,30,18,51,52,32,23,49,54,29,49,50,50,30,52,49,42,55,64,52,38,78,74,53,44,89,82,36,68,66,62,37,52,51,48,52,52,51,30,53,52,28,52,53,46,28,54,47,30,53,58,47,35,54,53,48,52,55,39,47,77,70,68,43,75,62,81,67,81,77,74,75,50,71,65,56,53,52,51,51,52,50,49,53,51,50,48,33,51,50,26,34,52,53,42,68,69,50,74,69,54,61,50,67,71,36,59,47,92,72,48,102,55,96,69,41,70,79,41,33,61,26,28,40,40,54,46,98,75,82,20,38,36,36,35,29,33,40,54,72,65,39,49,53,49,39,59,68,68,54,81,56,97,68,90,73,73,89,66,89,72,60,71,39,76,40,86,60,70,43,79,42,80,46,62,82,87,48,89,74,72,49,57,48,76,38,64,46,35,38,38,35,75,51,68,76,84,82,38,39,36,41,38,39,38,37,24,63,86,76,34,30,38,40,39,41,34,37,66,110

Foldseek 3Di:
DPDPPQDDQDAADPVLVVLLVCLLLVLLLLLLLLVLLLVAPDDPVVNVVSNVVSPLSNLLNVLSCCCHVLVDLVSLQVNLVSLVVLLVCLVVVLVVPVVPDVVVNVVSVVSNVSSVVSNVSSVVSSVSSVVCVVVVRDSDDPPPPDPVNVVVVVVSSVVSNVVSNVVSVPDQHQWDFQDQPVSDPDDDFPPWGRKTWHQDPARKIKMKTADAQVSRVCCQVPDPDVPPDDDDPFDKDWCCDWDKDQADPPYPDDRIDIAGTFTWGKDDPVQQWIKIWTARPVVSMIIIITDGD

pLDDT: mean 84.33, std 11.96, range [48.28, 97.94]

Mean predicted aligned error: 9.49 Å